Protein AF-A0A2K3L6A5-F1 (afdb_monomer)

Organism: Trifolium pratense (NCBI:txid57577)

Nearest PDB structures (foldseek):
  5gij-assembly1_B  TM=4.834E-01  e=2.320E-08  Arabidopsis thaliana
  5gr9-assembly1_B  TM=4.871E-01  e=7.053E-08  Arabidopsis thaliana
  5xjx-assembly1_A  TM=4.912E-01  e=4.779E-08  Arabidopsis thaliana
  6qwn-assembly4_D  TM=3.845E-01  e=2.741E-08  Arabidopsis thaliana
  8wed-assembly2_D  TM=3.837E-01  e=2.898E-08  Arabidopsis thaliana

Structure (mmCIF, N/CA/C/O backbone):
data_AF-A0A2K3L6A5-F1
#
_entry.id   AF-A0A2K3L6A5-F1
#
loop_
_atom_site.group_PDB
_atom_site.id
_atom_site.type_symbol
_atom_site.label_atom_id
_atom_site.label_alt_id
_atom_site.label_comp_id
_atom_site.label_asym_id
_atom_site.label_entity_id
_atom_site.label_seq_id
_atom_site.pdbx_PDB_ins_code
_atom_site.Cartn_x
_atom_site.Cartn_y
_atom_site.Cartn_z
_atom_site.occupancy
_atom_site.B_iso_or_equiv
_atom_site.auth_seq_id
_atom_site.auth_comp_id
_atom_site.auth_asym_id
_atom_site.auth_atom_id
_atom_site.pdbx_PDB_model_num
ATOM 1 N N . MET A 1 1 ? -25.875 6.138 -17.005 1.00 34.03 1 MET A N 1
ATOM 2 C CA . MET A 1 1 ? -24.756 6.421 -16.083 1.00 34.03 1 MET A CA 1
ATOM 3 C C . MET A 1 1 ? -23.627 5.481 -16.498 1.00 34.03 1 MET A C 1
ATOM 5 O O . MET A 1 1 ? -23.708 4.300 -16.202 1.00 34.03 1 MET A O 1
ATOM 9 N N . VAL A 1 2 ? -22.713 5.939 -17.359 1.00 30.45 2 VAL A N 1
ATOM 10 C CA . VAL A 1 2 ? -21.653 5.106 -17.966 1.00 30.45 2 VAL A CA 1
ATOM 11 C C . VAL A 1 2 ? -20.312 5.467 -17.327 1.00 30.45 2 VAL A C 1
ATOM 13 O O . VAL A 1 2 ? -20.079 6.622 -16.986 1.00 30.45 2 VAL A O 1
ATOM 16 N N . ALA A 1 3 ? -19.497 4.433 -17.126 1.00 36.69 3 ALA A N 1
ATOM 17 C CA . ALA A 1 3 ? -18.232 4.363 -16.410 1.00 36.69 3 ALA A CA 1
ATOM 18 C C . ALA A 1 3 ? -17.255 5.527 -16.655 1.00 36.69 3 ALA A C 1
ATOM 20 O O . ALA A 1 3 ? -16.676 5.650 -17.729 1.00 36.69 3 ALA A O 1
ATOM 21 N N . VAL A 1 4 ? -16.987 6.299 -15.600 1.00 40.47 4 VAL A N 1
ATOM 22 C CA . VAL A 1 4 ? -15.823 7.203 -15.522 1.00 40.47 4 VAL A CA 1
ATOM 23 C C . VAL A 1 4 ? -14.580 6.443 -15.016 1.00 40.47 4 VAL A C 1
ATOM 25 O O . VAL A 1 4 ? -13.463 6.723 -15.432 1.00 40.47 4 VAL A O 1
ATOM 28 N N . SER A 1 5 ? -14.773 5.384 -14.218 1.00 43.53 5 SER A N 1
ATOM 29 C CA . SER A 1 5 ? -13.697 4.585 -13.600 1.00 43.53 5 SER A CA 1
ATOM 30 C C . SER A 1 5 ? -12.826 3.795 -14.598 1.00 43.53 5 SER A C 1
ATOM 32 O O . SER A 1 5 ? -11.626 3.642 -14.377 1.00 43.53 5 SER A O 1
ATOM 34 N N . ALA A 1 6 ? -13.390 3.332 -15.721 1.00 46.41 6 ALA A N 1
ATOM 35 C CA . ALA A 1 6 ? -12.652 2.526 -16.702 1.00 46.41 6 ALA A CA 1
ATOM 36 C C . ALA A 1 6 ? -11.660 3.347 -17.550 1.00 46.41 6 ALA A C 1
ATOM 38 O O . ALA A 1 6 ? -10.694 2.792 -18.065 1.00 46.41 6 ALA A O 1
ATOM 39 N N . ILE A 1 7 ? -11.882 4.660 -17.689 1.00 48.78 7 ILE A N 1
ATOM 40 C CA . ILE A 1 7 ? -11.040 5.536 -18.517 1.00 48.78 7 ILE A CA 1
ATOM 41 C C . ILE A 1 7 ? -9.741 5.897 -17.781 1.00 48.78 7 ILE A C 1
ATOM 43 O O . ILE A 1 7 ? -8.682 5.887 -18.405 1.00 48.78 7 ILE A O 1
ATOM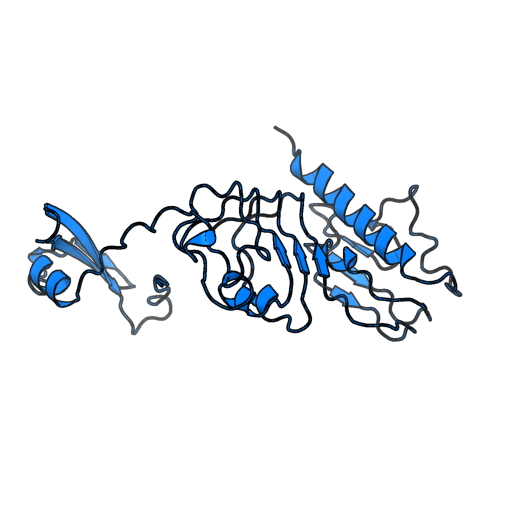 47 N N . LEU A 1 8 ? -9.798 6.147 -16.465 1.00 51.06 8 LEU A N 1
ATOM 48 C CA . LEU A 1 8 ? -8.613 6.516 -15.677 1.00 51.06 8 LEU A CA 1
ATOM 49 C C . LEU A 1 8 ? -7.644 5.345 -15.463 1.00 51.06 8 LEU A C 1
ATOM 51 O O . LEU A 1 8 ? -6.454 5.497 -15.716 1.00 51.06 8 LEU A O 1
ATOM 55 N N . GLY A 1 9 ? -8.132 4.151 -15.101 1.00 53.12 9 GLY A N 1
ATOM 56 C CA . GLY A 1 9 ? -7.248 2.992 -14.885 1.00 53.12 9 GLY A CA 1
ATOM 57 C C . GLY A 1 9 ? -6.476 2.554 -16.140 1.00 53.12 9 GLY A C 1
ATOM 58 O O . GLY A 1 9 ? -5.381 2.007 -16.036 1.00 53.12 9 GLY A O 1
ATOM 59 N N . ASN A 1 10 ? -7.025 2.831 -17.327 1.00 62.66 10 ASN A N 1
ATOM 60 C CA . ASN A 1 10 ? -6.376 2.585 -18.616 1.00 62.66 10 ASN A CA 1
ATOM 61 C C . ASN A 1 10 ? -5.163 3.516 -18.833 1.00 62.66 10 ASN A C 1
ATOM 63 O O . ASN A 1 10 ? -4.151 3.112 -19.400 1.00 62.66 10 ASN A O 1
ATOM 67 N N . GLN A 1 11 ? -5.247 4.767 -18.364 1.00 73.25 11 GLN A N 1
ATOM 68 C CA . GLN A 1 11 ? -4.152 5.736 -18.475 1.00 73.25 11 GLN A CA 1
ATOM 69 C C . GLN A 1 11 ? -3.003 5.408 -17.515 1.00 73.25 11 GLN A C 1
ATOM 71 O O . GLN A 1 11 ? -1.842 5.525 -17.913 1.00 73.25 11 GLN A O 1
ATOM 76 N N . THR A 1 12 ? -3.313 4.937 -16.302 1.00 82.44 12 THR A N 1
ATOM 77 C CA . THR A 1 12 ? -2.302 4.550 -15.306 1.00 82.44 12 THR A CA 1
ATOM 78 C C . THR A 1 12 ? -1.444 3.381 -15.792 1.00 82.44 12 THR A C 1
ATOM 80 O O . THR A 1 12 ? -0.218 3.476 -15.763 1.00 82.44 12 THR A O 1
ATOM 83 N N . ASP A 1 13 ? -2.060 2.306 -16.304 1.00 90.31 13 ASP A N 1
ATOM 84 C CA . ASP A 1 13 ? -1.320 1.130 -16.786 1.00 90.31 13 ASP A CA 1
ATOM 85 C C . ASP A 1 13 ? -0.406 1.484 -17.971 1.00 90.31 13 ASP A C 1
ATOM 87 O O . ASP A 1 13 ? 0.755 1.078 -18.021 1.00 90.31 13 ASP A O 1
ATOM 91 N N . HIS A 1 14 ? -0.911 2.285 -18.913 1.00 90.81 14 HIS A N 1
ATOM 92 C CA . HIS A 1 14 ? -0.128 2.773 -20.047 1.00 90.81 14 HIS A CA 1
ATOM 93 C C . HIS A 1 14 ? 1.101 3.572 -19.591 1.00 90.81 14 HIS A C 1
ATOM 95 O O . HIS A 1 14 ? 2.211 3.334 -20.070 1.00 90.81 14 HIS A O 1
ATOM 101 N N . PHE A 1 15 ? 0.913 4.511 -18.659 1.00 88.56 15 PHE A N 1
ATOM 102 C CA . PHE A 1 15 ? 1.996 5.337 -18.131 1.00 88.56 15 PHE A CA 1
ATOM 103 C C . PHE A 1 15 ? 3.046 4.498 -17.395 1.00 88.56 15 PHE A C 1
ATOM 105 O O . PHE A 1 15 ? 4.239 4.632 -17.668 1.00 88.56 15 PHE A O 1
ATOM 112 N N . ALA A 1 16 ? 2.603 3.581 -16.534 1.00 90.25 16 ALA A N 1
ATOM 113 C CA . ALA A 1 16 ? 3.461 2.661 -15.798 1.00 90.25 16 ALA A CA 1
ATOM 114 C C . ALA A 1 16 ? 4.351 1.822 -16.726 1.00 90.25 16 ALA A C 1
ATOM 116 O O . ALA A 1 16 ? 5.562 1.724 -16.522 1.00 90.25 16 ALA A O 1
ATOM 117 N N . LEU A 1 17 ? 3.769 1.270 -17.795 1.00 93.38 17 LEU A N 1
ATOM 118 C CA . LEU A 1 17 ? 4.511 0.495 -18.787 1.00 93.38 17 LEU A CA 1
ATOM 119 C C . LEU A 1 17 ? 5.509 1.354 -19.576 1.00 93.38 17 LEU A C 1
ATOM 121 O O . LEU A 1 17 ? 6.623 0.904 -19.831 1.00 93.38 17 LEU A O 1
ATOM 125 N N . LEU A 1 18 ? 5.172 2.597 -19.935 1.00 91.50 18 LEU A N 1
ATOM 126 C CA . LEU A 1 18 ? 6.135 3.496 -20.584 1.00 91.50 18 LEU A CA 1
ATOM 127 C C . LEU A 1 18 ? 7.302 3.852 -19.656 1.00 91.50 18 LEU A C 1
ATOM 129 O O . LEU A 1 18 ? 8.451 3.823 -20.091 1.00 91.50 18 LEU A O 1
ATOM 133 N N . LYS A 1 19 ? 7.031 4.100 -18.371 1.00 90.44 19 LYS A N 1
ATOM 134 C CA . LYS A 1 19 ? 8.073 4.327 -17.360 1.00 90.44 19 LYS A CA 1
ATOM 135 C C . LYS A 1 19 ? 8.938 3.103 -17.101 1.00 90.44 19 LYS A C 1
ATOM 137 O O . LYS A 1 19 ? 10.130 3.245 -16.841 1.00 90.44 19 LYS A O 1
ATOM 142 N N . PHE A 1 20 ? 8.375 1.906 -17.209 1.00 91.56 20 PHE A N 1
ATOM 143 C CA . PHE A 1 20 ? 9.160 0.678 -17.190 1.00 91.56 20 PHE A CA 1
ATOM 144 C C . PHE A 1 20 ? 10.010 0.515 -18.459 1.00 91.56 20 PHE A C 1
ATOM 146 O O . PHE A 1 20 ? 11.174 0.150 -18.374 1.00 91.56 20 PHE A O 1
ATOM 153 N N . LYS A 1 21 ? 9.486 0.865 -19.639 1.00 92.31 21 LYS A N 1
ATOM 154 C CA . LYS A 1 21 ? 10.278 0.885 -20.877 1.00 92.31 21 LYS A CA 1
ATOM 155 C C . LYS A 1 21 ? 11.451 1.869 -20.803 1.00 92.31 21 LYS A C 1
ATOM 157 O O . LYS A 1 21 ? 12.521 1.549 -21.303 1.00 92.31 21 LYS A O 1
ATOM 162 N N . GLU A 1 22 ? 11.276 3.032 -20.174 1.00 89.75 22 GLU A N 1
ATOM 163 C CA . GLU A 1 22 ? 12.355 4.009 -19.954 1.00 89.75 22 GLU A CA 1
ATOM 164 C C . GLU A 1 22 ? 13.486 3.472 -19.051 1.00 89.75 22 GLU A C 1
ATOM 166 O O . GLU A 1 22 ? 14.629 3.895 -19.214 1.00 89.75 22 GLU A O 1
ATOM 171 N N . SER A 1 23 ? 13.205 2.539 -18.125 1.00 88.12 23 SER A N 1
ATOM 172 C CA . SER A 1 23 ? 14.234 1.934 -17.256 1.00 88.12 23 SER A CA 1
ATOM 173 C C . SER A 1 23 ? 15.032 0.812 -17.929 1.00 88.12 23 SER A C 1
ATOM 175 O O . SER A 1 23 ? 16.003 0.313 -17.354 1.00 88.12 23 SER A O 1
ATOM 177 N N . ILE A 1 24 ? 14.644 0.423 -19.146 1.00 88.75 24 ILE A N 1
ATOM 178 C CA . ILE A 1 24 ? 15.364 -0.524 -19.993 1.00 88.75 24 ILE A CA 1
ATOM 179 C C . ILE A 1 24 ? 16.313 0.292 -20.878 1.00 88.75 24 ILE A C 1
ATOM 181 O O . ILE A 1 24 ? 15.889 1.064 -21.738 1.00 88.75 24 ILE A O 1
ATOM 185 N N . ILE A 1 25 ? 17.619 0.162 -20.638 1.00 71.50 25 ILE A N 1
ATOM 186 C CA . ILE A 1 25 ? 18.659 0.845 -21.415 1.00 71.50 25 ILE A CA 1
ATOM 187 C C . ILE A 1 25 ? 18.611 0.324 -22.853 1.00 71.50 25 ILE A C 1
ATOM 189 O O . ILE A 1 25 ? 18.377 -0.860 -23.062 1.00 71.50 25 ILE A O 1
ATOM 193 N N . SER A 1 26 ? 18.851 1.215 -23.823 1.00 63.44 26 SER A N 1
ATOM 194 C CA . SER A 1 26 ? 18.608 1.128 -25.279 1.00 63.44 26 SER A CA 1
ATOM 195 C C . SER A 1 26 ? 19.098 -0.110 -26.056 1.00 63.44 26 SER A C 1
ATOM 197 O O . SER A 1 26 ? 19.056 -0.099 -27.284 1.00 63.44 26 SER A O 1
ATOM 199 N N . ASN A 1 27 ? 19.592 -1.154 -25.395 1.00 69.44 27 ASN A N 1
ATOM 200 C CA . ASN A 1 27 ? 19.876 -2.446 -25.992 1.00 69.44 27 ASN A CA 1
ATOM 201 C C . ASN A 1 27 ? 18.628 -3.348 -25.913 1.00 69.44 27 ASN A C 1
ATOM 203 O O . ASN A 1 27 ? 18.458 -4.115 -24.969 1.00 69.44 27 ASN A O 1
ATOM 207 N N . ASP A 1 28 ? 17.753 -3.226 -26.913 1.00 82.94 28 ASP A N 1
ATOM 208 C CA . ASP A 1 28 ? 16.668 -4.175 -27.208 1.00 82.94 28 ASP A CA 1
ATOM 209 C C . ASP A 1 28 ? 17.008 -4.901 -28.523 1.00 82.94 28 ASP A C 1
ATOM 211 O O . ASP A 1 28 ? 16.494 -4.534 -29.584 1.00 82.94 28 ASP A O 1
ATOM 215 N N . PRO A 1 29 ? 17.932 -5.882 -28.497 1.00 84.50 29 PRO A N 1
ATOM 216 C CA . PRO A 1 29 ? 18.486 -6.486 -29.713 1.00 84.50 29 PRO A CA 1
ATOM 217 C C . PRO A 1 29 ? 17.434 -7.213 -30.560 1.00 84.50 29 PRO A C 1
ATOM 219 O O . PRO A 1 29 ? 17.615 -7.377 -31.766 1.00 84.50 29 PRO A O 1
ATOM 222 N N . TYR A 1 30 ? 16.324 -7.621 -29.943 1.00 85.81 30 TYR A N 1
ATOM 223 C CA . TYR A 1 30 ? 15.243 -8.357 -30.595 1.00 85.81 30 TYR A CA 1
ATOM 224 C C . TYR A 1 30 ? 14.039 -7.479 -30.976 1.00 85.81 30 TYR A C 1
ATOM 226 O O . TYR A 1 30 ? 13.038 -8.007 -31.466 1.00 85.81 30 TYR A O 1
ATOM 234 N N . GLY A 1 31 ? 14.093 -6.158 -30.752 1.00 87.50 31 GLY A N 1
ATOM 235 C CA . GLY A 1 31 ? 12.963 -5.258 -31.024 1.00 87.50 31 GLY A CA 1
ATOM 236 C C . GLY A 1 31 ? 11.703 -5.636 -30.230 1.00 87.50 31 GLY A C 1
ATOM 237 O O . GLY A 1 31 ? 10.562 -5.487 -30.687 1.00 87.50 31 GLY A O 1
ATOM 238 N N . THR A 1 32 ? 11.890 -6.190 -29.035 1.00 86.00 32 THR A N 1
ATOM 239 C CA . THR A 1 32 ? 10.836 -6.689 -28.151 1.00 86.00 32 THR A CA 1
ATOM 240 C C . THR A 1 32 ? 9.841 -5.581 -27.816 1.00 86.00 32 THR A C 1
ATOM 242 O O . THR A 1 32 ? 8.624 -5.791 -27.900 1.00 86.00 32 THR A O 1
ATOM 245 N N . LEU A 1 33 ? 10.357 -4.384 -27.529 1.00 90.50 33 LEU A N 1
ATOM 246 C CA . LEU A 1 33 ? 9.631 -3.200 -27.075 1.00 90.50 33 LEU A CA 1
ATOM 247 C C . LEU A 1 33 ? 9.226 -2.257 -28.220 1.00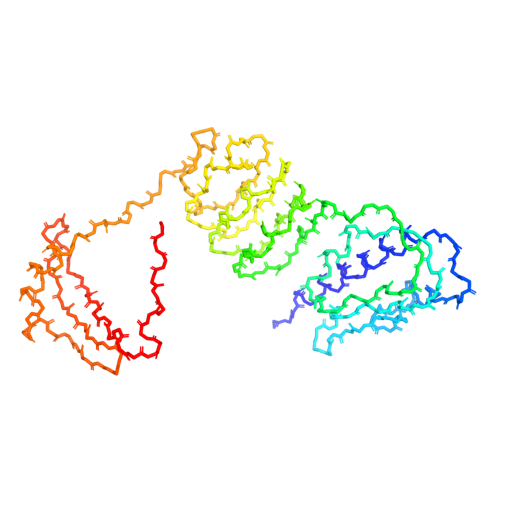 90.50 33 LEU A C 1
ATOM 249 O O . LEU A 1 33 ? 8.678 -1.183 -27.958 1.00 90.50 33 LEU A O 1
ATOM 253 N N . GLU A 1 34 ? 9.431 -2.625 -29.489 1.00 89.25 34 GLU A N 1
ATOM 254 C CA . GLU A 1 34 ? 8.988 -1.827 -30.652 1.00 89.25 34 GLU A CA 1
ATOM 255 C C . GLU A 1 34 ? 7.471 -1.608 -30.662 1.00 89.25 34 GLU A C 1
ATOM 257 O O . GLU A 1 34 ? 6.967 -0.526 -30.980 1.00 89.25 34 GLU A O 1
ATOM 262 N N . SER A 1 35 ? 6.729 -2.643 -30.256 1.00 91.50 35 SER A N 1
ATOM 263 C CA . SER A 1 35 ? 5.270 -2.579 -30.157 1.00 91.50 35 SER A CA 1
ATOM 264 C C . SER A 1 35 ? 4.785 -1.610 -29.076 1.00 91.50 35 SER A C 1
ATOM 266 O O . SER A 1 35 ? 3.646 -1.160 -29.158 1.00 91.50 35 SER A O 1
ATOM 268 N N . TRP A 1 36 ? 5.639 -1.252 -28.107 1.00 92.50 36 TRP A N 1
ATOM 269 C CA . TRP A 1 36 ? 5.311 -0.365 -26.993 1.00 92.50 36 TRP A CA 1
ATOM 270 C C . TRP A 1 36 ? 5.386 1.097 -27.435 1.00 92.50 36 TRP A C 1
ATOM 272 O O . TRP A 1 36 ? 6.378 1.793 -27.195 1.00 92.50 36 TRP A O 1
ATOM 282 N N . ASN A 1 37 ? 4.361 1.548 -28.151 1.00 86.00 37 ASN A N 1
ATOM 283 C CA . ASN A 1 37 ? 4.274 2.897 -28.702 1.00 86.00 37 ASN A CA 1
ATOM 284 C C . ASN A 1 37 ? 2.858 3.477 -28.570 1.00 86.00 37 ASN A C 1
ATOM 286 O O . ASN A 1 37 ? 1.886 2.748 -28.390 1.00 86.00 37 ASN A O 1
ATOM 290 N N . SER A 1 38 ? 2.742 4.800 -28.713 1.00 85.06 38 SER A N 1
ATOM 291 C CA . SER A 1 38 ? 1.484 5.547 -28.545 1.00 85.06 38 SER A CA 1
ATOM 292 C C . SER A 1 38 ? 0.421 5.260 -29.609 1.00 85.06 38 SER A C 1
ATOM 294 O O . SER A 1 38 ? -0.742 5.608 -29.421 1.00 85.06 38 SER A O 1
ATOM 296 N N . SER A 1 39 ? 0.796 4.639 -30.731 1.00 87.50 39 SER A N 1
ATOM 297 C CA . SER A 1 39 ? -0.132 4.317 -31.823 1.00 87.50 39 SER A CA 1
ATOM 298 C C . SER A 1 39 ? -0.873 2.997 -31.595 1.00 87.50 39 SER A C 1
ATOM 300 O O . SER A 1 39 ? -1.856 2.711 -32.279 1.00 87.50 39 SER A O 1
ATOM 302 N N . ILE A 1 40 ? -0.419 2.180 -30.641 1.00 86.62 40 ILE A N 1
ATOM 303 C CA . ILE A 1 40 ? -0.968 0.857 -30.348 1.00 86.62 40 ILE A CA 1
ATOM 304 C C . ILE A 1 40 ? -1.447 0.841 -28.898 1.00 86.62 40 ILE A C 1
ATOM 306 O O . ILE A 1 40 ? -0.698 1.169 -27.987 1.00 86.62 40 ILE A O 1
ATOM 310 N N . HIS A 1 41 ? -2.689 0.411 -28.665 1.00 90.19 41 HIS A N 1
ATOM 311 C CA . HIS A 1 41 ? -3.195 0.220 -27.303 1.00 90.19 41 HIS A CA 1
ATOM 312 C C . HIS A 1 41 ? -2.332 -0.799 -26.544 1.00 90.19 41 HIS A C 1
ATOM 314 O O . HIS A 1 41 ? -2.072 -1.879 -27.077 1.00 90.19 41 HIS A O 1
ATOM 320 N N . PHE A 1 42 ? -1.950 -0.509 -25.297 1.00 92.44 42 PHE A N 1
ATOM 321 C CA . PHE A 1 42 ? -0.952 -1.304 -24.568 1.00 92.44 42 PHE A CA 1
ATOM 322 C C . PHE A 1 42 ? -1.315 -2.779 -24.371 1.00 92.44 42 PHE A C 1
ATOM 324 O O . PHE A 1 42 ? -0.442 -3.634 -24.367 1.00 92.44 42 PHE A O 1
ATOM 331 N N . CYS A 1 43 ? -2.603 -3.124 -24.321 1.00 93.31 43 CYS A N 1
ATOM 332 C CA . CYS A 1 43 ? -3.046 -4.525 -24.307 1.00 93.31 43 CYS A CA 1
ATOM 333 C C . CYS A 1 43 ? -2.685 -5.337 -25.563 1.00 93.31 43 CYS A C 1
ATOM 335 O O . CYS A 1 43 ? -2.867 -6.550 -25.572 1.00 93.31 43 CYS A O 1
ATOM 337 N N . LYS A 1 44 ? -2.236 -4.680 -26.637 1.00 93.00 44 LYS A N 1
ATOM 338 C CA . LYS A 1 44 ? -1.721 -5.319 -27.856 1.00 93.00 44 LYS A CA 1
ATOM 339 C C . LYS A 1 44 ? -0.192 -5.307 -27.923 1.00 93.00 44 LYS A C 1
ATOM 341 O O . LYS A 1 44 ? 0.369 -5.785 -28.906 1.00 93.00 44 LYS A O 1
ATOM 346 N N . TRP A 1 45 ? 0.480 -4.728 -26.932 1.00 94.94 45 TRP A N 1
ATOM 347 C CA . TRP A 1 45 ? 1.933 -4.726 -26.871 1.00 94.94 45 TRP A CA 1
ATOM 348 C C . TRP A 1 45 ? 2.455 -6.133 -26.586 1.00 94.94 45 TRP A C 1
ATOM 350 O O . TRP A 1 45 ? 1.849 -6.912 -25.846 1.00 94.94 45 TRP A O 1
ATOM 360 N N . ARG A 1 46 ? 3.603 -6.467 -27.178 1.00 93.69 46 ARG A N 1
ATOM 361 C CA . ARG A 1 46 ? 4.278 -7.745 -26.948 1.00 93.69 46 ARG A CA 1
ATOM 362 C C . ARG A 1 46 ? 4.595 -7.888 -25.459 1.00 93.69 46 ARG A C 1
ATOM 364 O O . ARG A 1 46 ? 5.105 -6.955 -24.845 1.00 93.69 46 ARG A O 1
ATOM 371 N N . GLY A 1 47 ? 4.279 -9.054 -24.903 1.00 94.38 47 GLY A N 1
ATOM 372 C CA . GLY A 1 47 ? 4.513 -9.363 -23.493 1.00 94.38 47 GLY A CA 1
ATOM 373 C C . GLY A 1 47 ? 3.439 -8.850 -22.531 1.00 94.38 47 GLY A C 1
ATOM 374 O O . GLY A 1 47 ? 3.492 -9.196 -21.355 1.00 94.38 47 GLY A O 1
ATOM 375 N N . ILE A 1 48 ? 2.441 -8.088 -22.995 1.00 96.31 48 ILE A N 1
ATOM 376 C CA . ILE A 1 48 ? 1.346 -7.594 -22.150 1.00 96.31 48 ILE A CA 1
ATOM 377 C C . ILE A 1 48 ? 0.119 -8.489 -22.280 1.00 96.31 48 ILE A C 1
ATOM 379 O O . ILE A 1 48 ? -0.372 -8.762 -23.372 1.00 96.31 48 ILE A O 1
ATOM 383 N N . THR A 1 49 ? -0.415 -8.916 -21.138 1.00 96.50 49 THR A N 1
ATOM 384 C CA . THR A 1 49 ? -1.719 -9.575 -21.040 1.00 96.50 49 THR A CA 1
ATOM 385 C C . THR A 1 49 ? -2.668 -8.676 -20.262 1.00 96.50 49 THR A C 1
ATOM 387 O O . THR A 1 49 ? -2.381 -8.317 -19.121 1.00 96.50 49 THR A O 1
ATOM 390 N N . CYS A 1 50 ? -3.817 -8.344 -20.849 1.00 95.00 50 CYS A N 1
ATOM 391 C CA . CYS A 1 50 ? -4.876 -7.591 -20.179 1.00 95.00 50 CYS A CA 1
ATOM 392 C C . CYS A 1 50 ? -6.080 -8.469 -19.839 1.00 95.00 50 CYS A C 1
ATOM 394 O O . CYS A 1 50 ? -6.354 -9.462 -20.516 1.00 95.00 50 CYS A O 1
ATOM 396 N N . ASN A 1 51 ? -6.857 -8.073 -18.829 1.00 89.31 51 ASN A N 1
ATOM 397 C CA . ASN A 1 51 ? -8.190 -8.637 -18.653 1.00 89.31 51 ASN A CA 1
ATOM 398 C C . ASN A 1 51 ? -9.124 -8.172 -19.790 1.00 89.31 51 ASN A C 1
ATOM 400 O O . ASN A 1 51 ? -9.015 -7.056 -20.299 1.00 89.31 51 ASN A O 1
ATOM 404 N N . LEU A 1 52 ? -10.068 -9.031 -20.183 1.00 82.06 52 LEU A N 1
ATOM 405 C CA . LEU A 1 52 ? -10.985 -8.741 -21.294 1.00 82.06 52 LEU A CA 1
ATOM 406 C C . LEU A 1 52 ? -12.105 -7.759 -20.917 1.00 82.06 52 LEU A C 1
ATOM 408 O O . LEU A 1 52 ? -12.667 -7.109 -21.790 1.00 82.06 52 LEU A O 1
ATOM 412 N N . MET A 1 53 ? -12.439 -7.662 -19.628 1.00 80.00 53 MET A N 1
ATOM 413 C CA . MET A 1 53 ? -13.591 -6.883 -19.155 1.00 80.00 53 MET A CA 1
ATOM 414 C C . MET A 1 53 ? -13.283 -5.394 -18.966 1.00 80.00 53 MET A C 1
ATOM 416 O O . MET A 1 53 ? -14.127 -4.553 -19.248 1.00 80.00 53 MET A O 1
ATOM 420 N N . HIS A 1 54 ? -12.085 -5.070 -18.482 1.00 81.06 54 HIS A N 1
ATOM 421 C CA . HIS A 1 54 ? -11.696 -3.723 -18.056 1.00 81.06 54 HIS A CA 1
ATOM 422 C C . HIS A 1 54 ? -10.459 -3.196 -18.799 1.00 81.06 54 HIS A C 1
ATOM 424 O O . HIS A 1 54 ? -10.049 -2.074 -18.535 1.00 81.06 54 HIS A O 1
ATOM 430 N N . GLN A 1 55 ? -9.858 -3.994 -19.694 1.00 88.00 55 GLN A N 1
ATOM 431 C CA . GLN A 1 55 ? -8.632 -3.658 -20.437 1.00 88.00 55 GLN A CA 1
ATOM 432 C C . GLN A 1 55 ? -7.460 -3.237 -19.536 1.00 88.00 55 GLN A C 1
ATOM 434 O O . GLN A 1 55 ? -6.635 -2.412 -19.904 1.00 88.00 55 GLN A O 1
ATOM 439 N N . ARG A 1 56 ? -7.383 -3.835 -18.345 1.00 90.75 56 ARG A N 1
ATOM 440 C CA . ARG A 1 56 ? -6.320 -3.593 -17.364 1.00 90.75 56 ARG A CA 1
ATOM 441 C C . ARG A 1 56 ? -5.246 -4.667 -17.448 1.00 90.75 56 ARG A C 1
ATOM 443 O O . ARG A 1 56 ? -5.587 -5.834 -17.659 1.00 90.75 56 ARG A O 1
ATOM 450 N N . VAL A 1 57 ? -3.987 -4.301 -17.241 1.00 93.31 57 VAL A N 1
ATOM 451 C CA . VAL A 1 57 ? -2.841 -5.218 -17.277 1.00 93.31 57 VAL A CA 1
ATOM 452 C C . VAL A 1 57 ? -2.937 -6.218 -16.129 1.00 93.31 57 VAL A C 1
ATOM 454 O O . VAL A 1 57 ? -3.085 -5.852 -14.968 1.00 93.31 57 VAL A O 1
ATOM 457 N N . ILE A 1 58 ? -2.853 -7.502 -16.470 1.00 92.88 58 ILE A N 1
ATOM 458 C CA . ILE A 1 58 ? -2.822 -8.617 -15.516 1.00 92.88 58 ILE A CA 1
ATOM 459 C C . ILE A 1 58 ? -1.556 -9.466 -15.640 1.00 92.88 58 ILE A C 1
ATOM 461 O O . ILE A 1 58 ? -1.273 -10.264 -14.748 1.00 92.88 58 ILE A O 1
ATOM 465 N N . GLY A 1 59 ? -0.792 -9.305 -16.721 1.00 95.25 59 GLY A N 1
ATOM 466 C CA . GLY A 1 59 ? 0.470 -10.006 -16.925 1.00 95.25 59 GLY A CA 1
ATOM 467 C C . GLY A 1 59 ? 1.466 -9.188 -17.741 1.00 95.25 59 GLY A C 1
ATOM 468 O O . GLY A 1 59 ? 1.078 -8.562 -18.728 1.00 95.25 59 GLY A O 1
ATOM 469 N N . LEU A 1 60 ? 2.733 -9.239 -17.336 1.00 95.75 60 LEU A N 1
ATOM 470 C CA . LEU A 1 60 ? 3.895 -8.693 -18.032 1.00 95.75 60 LEU A CA 1
ATOM 471 C C . LEU A 1 60 ? 4.942 -9.807 -18.150 1.00 95.75 60 LEU A C 1
ATOM 473 O O . LEU A 1 60 ? 5.505 -10.231 -17.144 1.00 95.75 60 LEU A O 1
ATOM 477 N N . ASN A 1 61 ? 5.182 -10.287 -19.368 1.00 95.06 61 ASN A N 1
ATOM 478 C CA . ASN A 1 61 ? 6.159 -11.330 -19.668 1.00 95.06 61 ASN A CA 1
ATOM 479 C C . ASN A 1 61 ? 7.139 -10.860 -20.750 1.00 95.06 61 ASN A C 1
ATOM 481 O O . ASN A 1 61 ? 6.756 -10.703 -21.908 1.00 95.06 61 ASN A O 1
ATOM 485 N N . LEU A 1 62 ? 8.398 -10.669 -20.362 1.00 92.69 62 LEU A N 1
ATOM 486 C CA . LEU A 1 62 ? 9.514 -10.305 -21.238 1.00 92.69 62 LEU A CA 1
ATOM 487 C C . LEU A 1 62 ? 10.673 -11.303 -21.118 1.00 92.69 62 LEU A C 1
ATOM 489 O O . LEU A 1 62 ? 11.826 -10.950 -21.350 1.00 92.69 62 LEU A O 1
ATOM 493 N N . GLU A 1 63 ? 10.394 -12.544 -20.727 1.00 93.62 63 GLU A N 1
ATOM 494 C CA . GLU A 1 63 ? 11.413 -13.572 -20.517 1.00 93.62 63 GLU A CA 1
ATOM 495 C C . GLU A 1 63 ? 12.309 -13.784 -21.748 1.00 93.62 63 GLU A C 1
ATOM 497 O O . GLU A 1 63 ? 11.798 -13.920 -22.856 1.00 93.62 63 GLU A O 1
ATOM 502 N N . GLY A 1 64 ? 13.631 -13.859 -21.558 1.00 89.81 64 GLY A N 1
ATOM 503 C CA . GLY A 1 64 ? 14.546 -14.359 -22.592 1.00 89.81 64 GLY A CA 1
ATOM 504 C C . GLY A 1 64 ? 14.860 -13.400 -23.740 1.00 89.81 64 GLY A C 1
ATOM 505 O O . GLY A 1 64 ? 15.152 -13.871 -24.835 1.00 89.81 64 GLY A O 1
ATOM 506 N N . HIS A 1 65 ? 14.794 -12.084 -23.520 1.00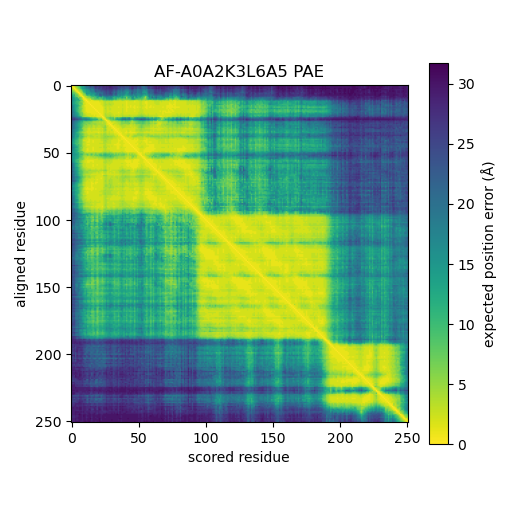 89.31 65 HIS A N 1
ATOM 507 C CA . HIS A 1 65 ? 14.990 -11.076 -24.572 1.00 89.31 65 HIS A CA 1
ATOM 508 C C . HIS A 1 65 ? 16.293 -10.276 -24.426 1.00 89.31 65 HIS A C 1
ATOM 510 O O . HIS A 1 65 ? 16.440 -9.238 -25.067 1.00 89.31 65 HIS A O 1
ATOM 516 N N . GLU A 1 66 ? 17.232 -10.737 -23.588 1.00 88.06 66 GLU A N 1
ATOM 517 C CA . GLU A 1 66 ? 18.511 -10.053 -23.332 1.00 88.06 66 GLU A CA 1
ATOM 518 C C . GLU A 1 66 ? 18.321 -8.560 -23.015 1.00 88.06 66 GLU A C 1
ATOM 520 O O . GLU A 1 66 ? 19.100 -7.713 -23.445 1.00 88.06 66 GLU A O 1
ATOM 525 N N . LEU A 1 67 ? 17.254 -8.211 -22.289 1.00 89.75 67 LEU A N 1
ATOM 526 C CA . LEU A 1 67 ? 16.968 -6.821 -21.942 1.00 89.75 67 LEU A CA 1
ATOM 527 C C . LEU A 1 67 ? 17.901 -6.360 -20.823 1.00 89.75 67 LEU A C 1
ATOM 529 O O . LEU A 1 67 ? 18.082 -7.061 -19.825 1.00 89.75 67 LEU A O 1
ATOM 533 N N . HIS A 1 68 ? 18.489 -5.176 -20.989 1.00 90.25 68 HIS A N 1
ATOM 534 C CA . HIS A 1 68 ? 19.385 -4.550 -20.014 1.00 90.25 68 HIS A CA 1
ATOM 535 C C . HIS A 1 68 ? 18.679 -3.364 -19.356 1.00 90.25 68 HIS A C 1
ATOM 537 O O . HIS A 1 68 ? 18.095 -2.535 -20.044 1.00 90.25 68 HIS A O 1
ATOM 543 N N . GLY A 1 69 ? 18.762 -3.230 -18.035 1.00 88.25 69 GLY A N 1
ATOM 544 C CA . GLY A 1 69 ? 18.140 -2.111 -17.320 1.00 88.25 69 GLY A CA 1
ATOM 545 C C . GLY A 1 69 ? 17.863 -2.431 -15.862 1.00 88.25 69 GLY A C 1
ATOM 546 O O . GLY A 1 69 ? 18.417 -3.384 -15.328 1.00 88.25 69 GLY A O 1
ATOM 547 N N . SER A 1 70 ? 16.976 -1.672 -15.227 1.00 88.62 70 SER A N 1
ATOM 548 C CA . SER A 1 70 ? 16.522 -1.925 -13.854 1.00 88.62 70 SER A CA 1
ATOM 549 C C . SER A 1 70 ? 15.006 -2.107 -13.777 1.00 88.62 70 SER A C 1
ATOM 551 O O . SER A 1 70 ? 14.266 -1.750 -14.701 1.00 88.62 70 SER A O 1
ATOM 553 N N . LEU A 1 71 ? 14.527 -2.686 -12.671 1.00 88.31 71 LEU A N 1
ATOM 554 C CA . LEU A 1 71 ? 13.096 -2.798 -12.403 1.00 88.31 71 LEU A CA 1
ATOM 555 C C . LEU A 1 71 ? 12.551 -1.434 -11.950 1.00 88.31 71 LEU A C 1
ATOM 557 O O . LEU A 1 71 ? 12.848 -0.980 -10.850 1.00 88.31 71 LEU A O 1
ATOM 561 N N . SER A 1 72 ? 11.761 -0.777 -12.803 1.00 88.38 72 SER A N 1
ATOM 562 C CA . SER A 1 72 ? 11.137 0.513 -12.470 1.00 88.38 72 SER A CA 1
ATOM 563 C C . SER A 1 72 ? 10.142 0.369 -11.307 1.00 88.38 72 SER A C 1
ATOM 565 O O . SER A 1 72 ? 9.302 -0.534 -11.365 1.00 88.38 72 SER A O 1
ATOM 567 N N . PRO A 1 73 ? 10.144 1.275 -10.306 1.00 83.19 73 PRO A N 1
ATOM 568 C CA . PRO A 1 73 ? 9.131 1.287 -9.240 1.00 83.19 73 PRO A CA 1
ATOM 569 C C . PRO A 1 73 ? 7.706 1.429 -9.791 1.00 83.19 73 PRO A C 1
ATOM 571 O O . PRO A 1 73 ? 6.761 0.879 -9.232 1.00 83.19 73 PRO A O 1
ATOM 574 N N . HIS A 1 74 ? 7.559 2.054 -10.966 1.00 86.56 74 HIS A N 1
ATOM 575 C CA . HIS A 1 74 ? 6.279 2.242 -11.649 1.00 86.56 74 HIS A CA 1
ATOM 576 C C . HIS A 1 74 ? 5.587 0.925 -12.036 1.00 86.56 74 HIS A C 1
ATOM 578 O O . HIS A 1 74 ? 4.393 0.924 -12.325 1.00 86.56 74 HIS A O 1
ATOM 584 N N . VAL A 1 75 ? 6.297 -0.212 -12.033 1.00 86.56 75 VAL A N 1
ATOM 585 C CA . VAL A 1 75 ? 5.667 -1.537 -12.186 1.00 86.56 75 VAL A CA 1
ATOM 586 C C . VAL A 1 75 ? 4.648 -1.795 -11.067 1.00 86.56 75 VAL A C 1
ATOM 588 O O . VAL A 1 75 ? 3.650 -2.475 -11.304 1.00 86.56 75 VAL A O 1
ATOM 591 N N . GLY A 1 76 ? 4.837 -1.197 -9.887 1.00 76.88 76 GLY A N 1
ATOM 592 C CA . GLY A 1 76 ? 3.890 -1.236 -8.774 1.00 76.88 76 GLY A CA 1
ATOM 593 C C . GLY A 1 76 ? 2.516 -0.623 -9.080 1.00 76.88 76 GLY A C 1
ATOM 594 O O . GLY A 1 76 ? 1.510 -1.055 -8.520 1.00 76.88 76 GLY A O 1
ATOM 595 N N . ASN A 1 77 ? 2.438 0.307 -10.035 1.00 83.88 77 ASN A N 1
ATOM 596 C CA . ASN A 1 77 ? 1.197 0.976 -10.444 1.00 83.88 77 ASN A CA 1
ATOM 597 C C . ASN A 1 77 ? 0.271 0.056 -11.252 1.00 83.88 77 ASN A C 1
ATOM 599 O O . ASN A 1 77 ? -0.915 0.357 -11.417 1.00 83.88 77 ASN A O 1
ATOM 603 N N . LEU A 1 78 ? 0.778 -1.084 -11.738 1.00 86.31 78 LEU A N 1
ATOM 604 C CA . LEU A 1 78 ? -0.006 -2.111 -12.424 1.00 86.31 78 LEU A CA 1
ATOM 605 C C . LEU A 1 78 ? -0.843 -2.899 -11.403 1.00 86.31 78 LEU A C 1
ATOM 607 O O . LEU A 1 78 ? -0.605 -4.073 -11.136 1.00 86.31 78 LEU A O 1
ATOM 611 N N . SER A 1 79 ? -1.856 -2.252 -10.828 1.00 79.88 79 SER A N 1
ATOM 612 C CA . SER A 1 79 ? -2.589 -2.733 -9.645 1.00 79.88 79 SER A CA 1
ATOM 613 C C . SER A 1 79 ? -3.350 -4.055 -9.808 1.00 79.88 79 SER A C 1
ATOM 615 O O . SER A 1 79 ? -3.770 -4.645 -8.815 1.00 79.88 79 SER A O 1
ATOM 617 N N . LEU A 1 80 ? -3.540 -4.543 -11.039 1.00 86.31 80 LEU A N 1
ATOM 618 C CA . LEU A 1 80 ? -4.140 -5.854 -11.316 1.00 86.31 80 LEU A CA 1
ATOM 619 C C . LEU A 1 80 ? -3.128 -6.890 -11.830 1.00 86.31 80 LEU A C 1
ATOM 621 O O . LEU A 1 80 ? -3.545 -7.985 -12.221 1.00 86.31 80 LEU A O 1
ATOM 625 N N . LEU A 1 81 ? -1.827 -6.573 -11.826 1.00 87.31 81 LEU A N 1
ATOM 626 C CA . LEU A 1 81 ? -0.759 -7.465 -12.261 1.00 87.31 81 LEU A CA 1
ATOM 627 C C . LEU A 1 81 ? -0.708 -8.703 -11.362 1.00 87.31 81 LEU A C 1
ATOM 629 O O . LEU A 1 81 ? -0.532 -8.622 -10.151 1.00 87.31 81 LEU A O 1
ATOM 633 N N . LYS A 1 82 ? -0.867 -9.872 -11.977 1.00 85.88 82 LYS A N 1
ATOM 634 C CA . LYS A 1 82 ? -0.807 -11.180 -11.309 1.00 85.88 82 LYS A CA 1
ATOM 635 C C . LYS A 1 82 ? 0.434 -11.967 -11.692 1.00 85.88 82 LYS A C 1
ATOM 637 O O . LYS A 1 82 ? 0.796 -12.914 -11.004 1.00 85.88 82 LYS A O 1
ATOM 642 N N . ASN A 1 83 ? 1.035 -11.623 -12.825 1.00 87.31 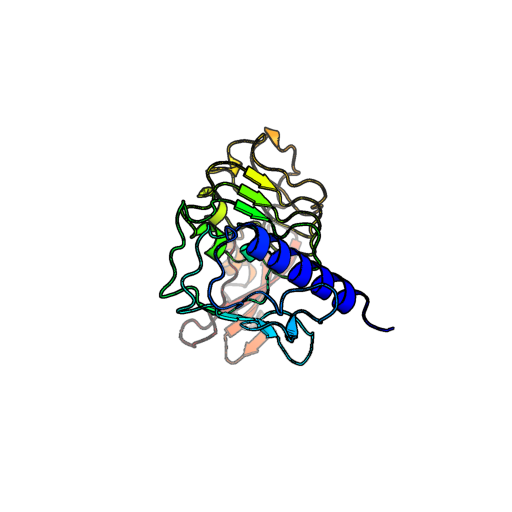83 ASN A N 1
ATOM 643 C CA . ASN A 1 83 ? 2.183 -12.317 -13.374 1.00 87.31 83 ASN A CA 1
ATOM 644 C C . ASN A 1 83 ? 3.209 -11.291 -13.859 1.00 87.31 83 ASN A C 1
ATOM 646 O O . ASN A 1 83 ? 2.921 -10.519 -14.771 1.00 87.31 83 ASN A O 1
ATOM 650 N N . LEU A 1 84 ? 4.387 -11.297 -13.240 1.00 91.00 84 LEU A N 1
ATOM 651 C CA . LEU A 1 84 ? 5.561 -10.569 -13.702 1.00 91.00 84 LEU A CA 1
ATOM 652 C C . LEU A 1 84 ? 6.654 -11.592 -14.003 1.00 91.00 84 LEU A C 1
ATOM 654 O O . LEU A 1 84 ? 7.196 -12.202 -13.083 1.00 91.00 84 LEU A O 1
ATOM 658 N N . ASN A 1 85 ? 6.962 -11.785 -15.282 1.00 90.88 85 ASN A N 1
ATOM 659 C CA . ASN A 1 85 ? 8.030 -12.665 -15.729 1.00 90.88 85 ASN A CA 1
ATOM 660 C C . ASN A 1 85 ? 9.090 -11.865 -16.493 1.00 90.88 85 ASN A C 1
ATOM 662 O O . ASN A 1 85 ? 8.874 -11.435 -17.625 1.00 90.88 85 ASN A O 1
ATOM 666 N N . LEU A 1 86 ? 10.240 -11.674 -15.851 1.00 91.12 86 LEU A N 1
ATOM 667 C CA . LEU A 1 86 ? 11.416 -11.001 -16.410 1.00 91.12 86 LEU A CA 1
ATOM 668 C C . LEU A 1 86 ? 12.636 -11.935 -16.459 1.00 91.12 86 LEU A C 1
ATOM 670 O O . LEU A 1 86 ? 13.768 -11.465 -16.560 1.00 91.12 86 LEU A O 1
ATOM 674 N N . GLN A 1 87 ? 12.416 -13.250 -16.357 1.00 88.06 87 GLN A N 1
ATOM 675 C CA . GLN A 1 87 ? 13.481 -14.252 -16.295 1.00 88.06 87 GLN A CA 1
ATOM 676 C C . GLN A 1 87 ? 14.378 -14.209 -17.542 1.00 88.06 87 GLN A C 1
ATOM 678 O O . GLN A 1 87 ? 13.963 -13.768 -18.610 1.00 88.06 87 GLN A O 1
ATOM 683 N N . ASN A 1 88 ? 15.620 -14.680 -17.415 1.00 91.00 88 ASN A N 1
ATOM 684 C CA . ASN A 1 88 ? 16.558 -14.775 -18.537 1.00 91.00 88 ASN A CA 1
ATOM 685 C C . ASN A 1 88 ? 16.777 -13.432 -19.282 1.00 91.00 88 ASN A C 1
ATOM 687 O O . ASN A 1 88 ? 16.733 -13.357 -20.507 1.00 91.00 88 ASN A O 1
ATOM 691 N N . ASN A 1 89 ? 16.978 -12.356 -18.520 1.00 89.44 89 ASN A N 1
ATOM 692 C CA . ASN A 1 89 ? 17.381 -11.028 -18.995 1.00 89.44 89 ASN A CA 1
ATOM 693 C C . ASN A 1 89 ? 18.580 -10.528 -18.167 1.00 89.44 89 ASN A C 1
ATOM 695 O O . ASN A 1 89 ? 18.993 -11.182 -17.209 1.00 89.44 89 ASN A O 1
ATOM 699 N N . SER A 1 90 ? 19.097 -9.345 -18.494 1.00 88.94 90 SER A N 1
ATOM 700 C CA . SER A 1 90 ? 20.234 -8.695 -17.827 1.00 88.94 90 SER A CA 1
ATOM 701 C C . SER A 1 90 ? 19.790 -7.510 -16.955 1.00 88.94 90 SER A C 1
ATOM 703 O O . SER A 1 90 ? 20.433 -6.456 -16.956 1.00 88.94 90 SER A O 1
ATOM 705 N N . PHE A 1 91 ? 18.671 -7.641 -16.233 1.00 88.50 91 PHE A N 1
ATOM 706 C CA . PHE A 1 91 ? 18.245 -6.614 -15.278 1.00 88.50 91 PHE A CA 1
ATOM 707 C C . PHE A 1 91 ? 19.228 -6.537 -14.098 1.00 88.50 91 PHE A C 1
ATOM 709 O O . PHE A 1 91 ? 19.636 -7.559 -13.549 1.00 88.50 91 PHE A O 1
ATOM 716 N N . TYR A 1 92 ? 19.607 -5.323 -13.710 1.00 83.75 92 TYR A N 1
ATOM 717 C CA . TYR A 1 92 ? 20.561 -5.019 -12.648 1.00 83.75 92 TYR A CA 1
ATOM 718 C C . TYR A 1 92 ? 20.032 -3.892 -11.746 1.00 83.75 92 TYR A C 1
ATOM 720 O O . TYR A 1 92 ? 18.986 -3.295 -12.006 1.00 83.75 92 TYR A O 1
ATOM 728 N N . GLY A 1 93 ? 20.779 -3.581 -10.686 1.00 78.06 93 GLY A N 1
ATOM 729 C CA . GLY A 1 93 ? 20.354 -2.634 -9.657 1.00 78.06 93 GLY A CA 1
ATOM 730 C C . GLY A 1 93 ? 19.536 -3.312 -8.561 1.00 78.06 93 GLY A C 1
ATOM 731 O O . GLY A 1 93 ? 19.433 -4.538 -8.512 1.00 78.06 93 GLY A O 1
ATOM 732 N N . GLU A 1 94 ? 19.000 -2.512 -7.647 1.00 78.31 94 GLU A N 1
ATOM 733 C CA . GLU A 1 94 ? 18.188 -3.012 -6.540 1.00 78.31 94 GLU A CA 1
ATOM 734 C C . GLU A 1 94 ? 16.725 -3.198 -6.957 1.00 78.31 94 GLU A C 1
ATOM 736 O O . GLU A 1 94 ? 16.240 -2.576 -7.906 1.00 78.31 94 GLU A O 1
ATOM 741 N N . ILE A 1 95 ? 16.008 -4.059 -6.231 1.00 78.50 95 ILE A N 1
ATOM 742 C CA . ILE A 1 95 ? 14.546 -4.107 -6.320 1.00 78.50 95 ILE A CA 1
ATOM 743 C C . ILE A 1 95 ? 14.030 -2.757 -5.796 1.00 78.50 95 ILE A C 1
ATOM 745 O O . ILE A 1 95 ? 14.472 -2.343 -4.723 1.00 78.50 95 ILE A O 1
ATOM 749 N N . PRO A 1 96 ? 13.133 -2.065 -6.522 1.00 76.69 96 PRO A N 1
ATOM 750 C CA . PRO A 1 96 ? 12.658 -0.750 -6.124 1.00 76.69 96 PRO A CA 1
ATOM 751 C C . PRO A 1 96 ? 12.082 -0.785 -4.710 1.00 76.69 96 PRO A C 1
ATOM 753 O O . PRO A 1 96 ? 11.232 -1.612 -4.381 1.00 76.69 96 PRO A O 1
ATOM 756 N N . GLN A 1 97 ? 12.572 0.137 -3.889 1.00 83.56 97 GLN A N 1
ATOM 757 C CA . GLN A 1 97 ? 12.174 0.315 -2.496 1.00 83.56 97 GLN A CA 1
ATOM 758 C C . GLN A 1 97 ? 10.966 1.260 -2.364 1.00 83.56 97 GLN A C 1
ATOM 760 O O . GLN A 1 97 ? 10.548 1.604 -1.264 1.00 83.56 97 GLN A O 1
ATOM 765 N N . GLU A 1 98 ? 10.396 1.685 -3.488 1.00 84.12 98 GLU A N 1
ATOM 766 C CA . GLU A 1 98 ? 9.272 2.609 -3.572 1.00 84.12 98 GLU A CA 1
ATOM 767 C C . GLU A 1 98 ? 8.099 1.947 -4.297 1.00 84.12 98 GLU A C 1
ATOM 769 O O . GLU A 1 98 ? 8.274 1.329 -5.351 1.00 84.12 98 GLU A O 1
ATOM 774 N N . LEU A 1 99 ? 6.903 2.107 -3.734 1.00 84.25 99 LEU A N 1
ATOM 775 C CA . LEU A 1 99 ? 5.634 1.734 -4.344 1.00 84.25 99 LEU A CA 1
ATOM 776 C C . LEU A 1 99 ? 4.714 2.953 -4.338 1.00 84.25 99 LEU A C 1
ATOM 778 O O . LEU A 1 99 ? 4.226 3.362 -3.283 1.00 84.25 99 LEU A O 1
ATOM 782 N N . ASP A 1 100 ? 4.444 3.496 -5.521 1.00 82.56 100 ASP A N 1
ATOM 783 C CA . ASP A 1 100 ? 3.514 4.608 -5.693 1.00 82.56 100 ASP A CA 1
ATOM 784 C C . ASP A 1 100 ? 2.267 4.167 -6.458 1.00 82.56 100 ASP A C 1
ATOM 786 O O . ASP A 1 100 ? 2.282 3.992 -7.669 1.00 82.56 100 ASP A O 1
ATOM 790 N N . ILE A 1 101 ? 1.156 3.998 -5.747 1.00 79.31 101 ILE A N 1
ATOM 791 C CA . ILE A 1 101 ? -0.159 3.733 -6.349 1.00 79.31 101 ILE A CA 1
ATOM 792 C C . ILE A 1 101 ? -1.148 4.863 -6.054 1.00 79.31 101 ILE A C 1
ATOM 794 O O . ILE A 1 101 ? -2.367 4.659 -6.088 1.00 79.31 101 ILE A O 1
ATOM 798 N N . SER A 1 102 ? -0.630 6.056 -5.764 1.00 87.31 102 SER A N 1
ATOM 799 C CA . SER A 1 102 ? -1.416 7.248 -5.467 1.00 87.31 102 SER A CA 1
ATOM 800 C C . SER A 1 102 ? -2.236 7.744 -6.664 1.00 87.31 102 SER A C 1
ATOM 802 O O . SER A 1 102 ? -2.008 7.334 -7.801 1.00 87.31 102 SER A O 1
ATOM 804 N N . GLU A 1 103 ? -3.238 8.587 -6.402 1.00 84.31 103 GLU A N 1
ATOM 805 C CA . GLU A 1 103 ? -4.101 9.229 -7.406 1.00 84.31 103 GLU A CA 1
ATOM 806 C C . GLU A 1 103 ? -4.810 8.226 -8.332 1.00 84.31 103 GLU A C 1
ATOM 808 O O . GLU A 1 103 ? -4.890 8.382 -9.553 1.00 84.31 103 GLU A O 1
ATOM 813 N N . ASN A 1 104 ? -5.330 7.154 -7.736 1.00 69.12 104 ASN A N 1
ATOM 814 C CA . ASN A 1 104 ? -6.075 6.119 -8.438 1.00 69.12 104 ASN A CA 1
ATOM 815 C C . ASN A 1 104 ? -7.499 5.976 -7.868 1.00 69.12 104 ASN A C 1
ATOM 817 O O . ASN A 1 104 ? -7.975 6.732 -7.027 1.00 69.12 104 ASN A O 1
ATOM 821 N N . HIS A 1 105 ? -8.243 4.995 -8.376 1.00 76.62 105 HIS A N 1
ATOM 822 C CA . HIS A 1 105 ? -9.583 4.658 -7.885 1.00 76.62 105 HIS A CA 1
ATOM 823 C C . HIS A 1 105 ? -9.589 3.335 -7.112 1.00 76.62 105 HIS A C 1
ATOM 825 O O . HIS A 1 105 ? -10.556 2.576 -7.189 1.00 76.62 105 HIS A O 1
ATOM 831 N N . LEU A 1 106 ? -8.485 3.007 -6.435 1.00 76.69 106 LEU A N 1
ATOM 832 C CA . LEU A 1 106 ? -8.373 1.772 -5.662 1.00 76.69 106 LEU A CA 1
ATOM 833 C C . LEU A 1 106 ? -9.259 1.860 -4.421 1.00 76.69 106 LEU A C 1
ATOM 835 O O . LEU A 1 106 ? -9.380 2.919 -3.817 1.00 76.69 106 LEU A O 1
ATOM 839 N N . SER A 1 107 ? -9.910 0.758 -4.057 1.00 89.88 107 SER A N 1
ATOM 840 C CA . SER A 1 107 ? -10.882 0.715 -2.962 1.00 89.88 107 SER A CA 1
ATOM 841 C C . SER A 1 107 ? -10.843 -0.615 -2.222 1.00 89.88 107 SER A C 1
ATOM 843 O O . SER A 1 107 ? -10.346 -1.600 -2.767 1.00 89.88 107 SER A O 1
ATOM 845 N N . GLY A 1 108 ? -11.464 -0.661 -1.045 1.00 91.00 108 GLY A N 1
ATOM 846 C CA . GLY A 1 108 ? -11.386 -1.801 -0.132 1.00 91.00 108 GLY A CA 1
ATOM 847 C C . GLY A 1 108 ? -10.279 -1.612 0.903 1.00 91.00 108 GLY A C 1
ATOM 848 O O . GLY A 1 108 ? -9.672 -0.540 0.968 1.00 91.00 108 GLY A O 1
ATOM 849 N N . ASP A 1 109 ? -10.032 -2.653 1.694 1.00 93.38 109 ASP A N 1
ATOM 850 C CA . ASP A 1 109 ? -8.997 -2.632 2.725 1.00 93.38 109 ASP A CA 1
ATOM 851 C C . ASP A 1 109 ? -7.597 -2.627 2.097 1.00 93.38 109 ASP A C 1
ATOM 853 O O . ASP A 1 109 ? -7.352 -3.268 1.067 1.00 93.38 109 ASP A O 1
ATOM 857 N N . ILE A 1 110 ? -6.653 -1.947 2.747 1.00 93.50 110 ILE A N 1
ATOM 858 C CA . ILE A 1 110 ? -5.243 -1.999 2.356 1.00 93.50 110 ILE A CA 1
ATOM 859 C C . ILE A 1 110 ? -4.685 -3.395 2.704 1.00 93.50 110 ILE A C 1
ATOM 861 O O . ILE A 1 110 ? -4.755 -3.807 3.865 1.00 93.50 110 ILE A O 1
ATOM 865 N N . PRO A 1 111 ? -4.099 -4.140 1.747 1.00 89.75 111 PRO A N 1
ATOM 866 C CA . PRO A 1 111 ? -3.549 -5.463 2.023 1.00 89.75 111 PRO A CA 1
ATOM 867 C C . PRO A 1 111 ? -2.401 -5.416 3.040 1.00 89.75 111 PRO A C 1
ATOM 869 O O . PRO A 1 111 ? -1.391 -4.744 2.823 1.00 89.75 111 PRO A O 1
ATOM 872 N N . THR A 1 112 ? -2.501 -6.203 4.116 1.00 86.94 112 THR A N 1
ATOM 873 C CA . THR A 1 112 ? -1.452 -6.293 5.152 1.00 86.94 112 THR A CA 1
ATOM 874 C C . THR A 1 112 ? -0.119 -6.799 4.601 1.00 86.94 112 THR A C 1
ATOM 876 O O . THR A 1 112 ? 0.932 -6.457 5.143 1.00 86.94 112 THR A O 1
ATOM 879 N N . THR A 1 113 ? -0.160 -7.565 3.506 1.00 82.75 113 THR A N 1
ATOM 880 C CA . THR A 1 113 ? 1.002 -8.144 2.818 1.00 82.75 113 THR A CA 1
ATOM 881 C C . THR A 1 113 ? 1.960 -7.094 2.265 1.00 82.75 113 THR A C 1
ATOM 883 O O . THR A 1 113 ? 3.135 -7.391 2.101 1.00 82.75 113 THR A O 1
ATOM 886 N N . ILE A 1 114 ? 1.507 -5.859 2.007 1.00 85.81 114 ILE A N 1
ATOM 887 C CA . ILE A 1 114 ? 2.410 -4.771 1.589 1.00 85.81 114 ILE A CA 1
ATOM 888 C C . ILE A 1 114 ? 3.439 -4.477 2.698 1.00 85.81 114 ILE A C 1
ATOM 890 O O . ILE A 1 114 ? 4.601 -4.219 2.404 1.00 85.81 114 ILE A O 1
ATOM 894 N N . GLY A 1 115 ? 3.055 -4.614 3.972 1.00 82.19 115 GLY A N 1
ATOM 895 C CA . GLY A 1 115 ? 3.973 -4.477 5.109 1.00 82.19 115 GLY A CA 1
ATOM 896 C C . GLY A 1 115 ? 4.932 -5.661 5.300 1.00 82.19 115 GLY A C 1
ATOM 897 O O . GLY A 1 115 ? 5.840 -5.584 6.124 1.00 82.19 115 GLY A O 1
ATOM 898 N N . GLU A 1 116 ? 4.764 -6.761 4.558 1.00 83.56 116 GLU A N 1
ATOM 899 C CA . GLU A 1 116 ? 5.711 -7.890 4.554 1.00 83.56 116 GLU A CA 1
ATOM 900 C C . GLU A 1 116 ? 6.880 -7.656 3.580 1.00 83.56 116 GLU A C 1
ATOM 902 O O . GLU A 1 116 ? 7.891 -8.361 3.631 1.00 83.56 116 GLU A O 1
ATOM 907 N N . CYS A 1 117 ? 6.779 -6.650 2.705 1.00 80.88 117 CYS A N 1
ATOM 908 C CA . CYS A 1 117 ? 7.842 -6.258 1.788 1.00 80.88 117 CYS A CA 1
ATOM 909 C C . CYS A 1 117 ? 8.969 -5.534 2.543 1.00 80.88 117 CYS A C 1
ATOM 911 O O . CYS A 1 117 ? 9.007 -4.311 2.598 1.00 80.88 117 CYS A O 1
ATOM 913 N N . ILE A 1 118 ? 9.922 -6.294 3.093 1.00 78.62 118 ILE A N 1
ATOM 914 C CA . ILE A 1 118 ? 11.042 -5.783 3.914 1.00 78.62 118 ILE A CA 1
ATOM 915 C C . ILE A 1 118 ? 11.953 -4.751 3.227 1.00 78.62 118 ILE A C 1
ATOM 917 O O . ILE A 1 118 ? 12.723 -4.064 3.897 1.00 78.62 118 ILE A O 1
ATOM 921 N N . SER A 1 119 ? 11.924 -4.685 1.896 1.00 81.19 119 SER A N 1
ATOM 922 C CA . SER A 1 119 ? 12.704 -3.730 1.108 1.00 81.19 119 SER A CA 1
ATOM 923 C C . SER A 1 119 ? 11.951 -2.432 0.832 1.00 81.19 119 SER A C 1
ATOM 925 O O . SER A 1 119 ? 12.536 -1.540 0.237 1.00 81.19 119 SER A O 1
ATOM 927 N N . LEU A 1 120 ? 10.667 -2.333 1.192 1.00 85.69 120 LEU A N 1
ATOM 928 C CA . LEU A 1 120 ? 9.852 -1.162 0.897 1.00 85.69 120 LEU A CA 1
ATOM 929 C C . LEU A 1 120 ? 10.131 -0.054 1.923 1.00 85.69 120 LEU A C 1
ATOM 931 O O . LEU A 1 120 ? 9.959 -0.233 3.128 1.00 85.69 120 LEU A O 1
ATOM 935 N N . GLU A 1 121 ? 10.572 1.093 1.429 1.00 88.69 121 GLU A N 1
ATOM 936 C CA . GLU A 1 121 ? 10.931 2.275 2.211 1.00 88.69 121 GLU A CA 1
ATOM 937 C C . GLU A 1 121 ? 9.921 3.405 2.003 1.00 88.69 121 GLU A C 1
ATOM 939 O O . GLU A 1 121 ? 9.540 4.058 2.975 1.00 88.69 121 GLU A O 1
ATOM 944 N N . TYR A 1 122 ? 9.420 3.567 0.775 1.00 88.56 122 TYR A N 1
ATOM 945 C CA . TYR A 1 122 ? 8.475 4.615 0.390 1.00 88.56 122 TYR A CA 1
ATOM 946 C C . TYR A 1 122 ? 7.166 3.997 -0.109 1.00 88.56 122 TYR A C 1
ATOM 948 O O . TYR A 1 122 ? 7.162 3.181 -1.034 1.00 88.56 122 TYR A O 1
ATOM 956 N N . LEU A 1 123 ? 6.043 4.387 0.493 1.00 92.06 123 LEU A N 1
ATOM 957 C CA . LEU A 1 123 ? 4.717 3.915 0.108 1.00 92.06 123 LEU A CA 1
ATOM 958 C C . LEU A 1 123 ? 3.741 5.084 -0.050 1.00 92.06 123 LEU A C 1
ATOM 960 O O . LEU A 1 123 ? 3.354 5.725 0.929 1.00 92.06 123 LEU A O 1
ATOM 964 N N . TYR A 1 124 ? 3.299 5.311 -1.284 1.00 93.50 124 TYR A N 1
ATOM 965 C CA . TYR A 1 124 ? 2.356 6.368 -1.645 1.00 93.50 124 TYR A CA 1
ATOM 966 C C . TYR A 1 124 ? 1.006 5.757 -2.045 1.00 93.50 124 TYR A C 1
ATOM 968 O O . TYR A 1 124 ? 0.877 5.066 -3.056 1.00 93.50 124 TYR A O 1
ATOM 976 N N . LEU A 1 125 ? -0.009 5.986 -1.212 1.00 94.00 125 LEU A N 1
ATOM 977 C CA . LEU A 1 125 ? -1.387 5.494 -1.346 1.00 94.00 125 LEU A CA 1
ATOM 978 C C . LEU A 1 125 ? -2.408 6.636 -1.451 1.00 94.00 125 LEU A C 1
ATOM 980 O O . LEU A 1 125 ? -3.615 6.375 -1.505 1.00 94.00 125 LEU A O 1
ATOM 984 N N . GLN A 1 126 ? -1.958 7.892 -1.445 1.00 97.25 126 GLN A N 1
ATOM 985 C CA . GLN A 1 126 ? -2.839 9.051 -1.361 1.00 97.25 126 GLN A CA 1
ATOM 986 C C . GLN A 1 126 ? -3.784 9.186 -2.557 1.00 97.25 126 GLN A C 1
ATOM 988 O O . GLN A 1 126 ? -3.496 8.673 -3.633 1.00 97.25 126 GLN A O 1
ATOM 993 N N . GLY A 1 127 ? -4.919 9.862 -2.378 1.00 89.50 127 GLY A N 1
ATOM 994 C CA . GLY A 1 127 ? -5.842 10.148 -3.484 1.00 89.50 127 GLY A CA 1
ATOM 995 C C . GLY A 1 127 ? -6.507 8.890 -4.051 1.00 89.50 127 GLY A C 1
ATOM 996 O O . GLY A 1 127 ? -6.648 8.751 -5.262 1.00 89.50 127 GLY A O 1
ATOM 997 N N . ASN A 1 128 ? -6.885 7.952 -3.181 1.00 88.31 128 ASN A N 1
ATOM 998 C CA . ASN A 1 128 ? -7.593 6.720 -3.532 1.00 88.31 128 ASN A CA 1
ATOM 999 C C . ASN A 1 128 ? -8.941 6.633 -2.782 1.00 88.31 128 ASN A C 1
ATOM 1001 O O . ASN A 1 128 ? -9.450 7.598 -2.218 1.00 88.31 128 ASN A O 1
ATOM 1005 N N . SER A 1 129 ? -9.588 5.471 -2.827 1.00 93.88 129 SER A N 1
ATOM 1006 C CA . SER A 1 129 ? -10.844 5.151 -2.138 1.00 93.88 129 SER A CA 1
ATOM 1007 C C . SER A 1 129 ? -10.678 3.982 -1.155 1.00 93.88 129 SER A C 1
ATOM 1009 O O . SER A 1 129 ? -11.633 3.230 -0.927 1.00 93.88 129 SER A O 1
ATOM 1011 N N . PHE A 1 130 ? -9.479 3.795 -0.589 1.00 96.31 130 PHE A N 1
ATOM 1012 C CA . PHE A 1 130 ? -9.228 2.763 0.422 1.00 96.31 130 PHE A CA 1
ATOM 1013 C C . PHE A 1 130 ? -10.062 3.021 1.681 1.00 96.31 130 PHE A C 1
ATOM 1015 O O . PHE A 1 130 ? -10.272 4.171 2.063 1.00 96.31 130 PHE A O 1
ATOM 1022 N N . ASN A 1 131 ? -10.554 1.958 2.311 1.00 94.94 131 ASN A N 1
ATOM 1023 C CA . A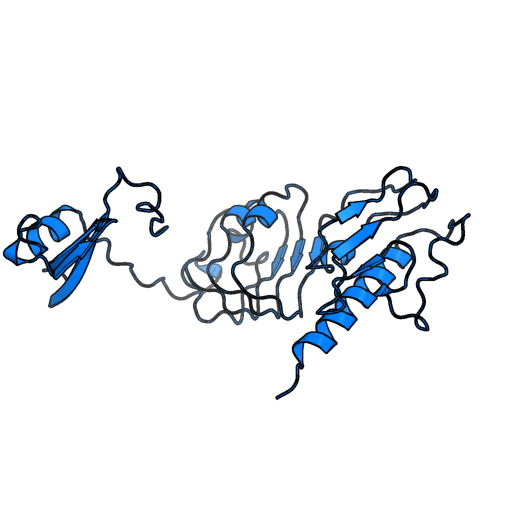SN A 1 131 ? -11.337 2.007 3.545 1.00 94.94 131 ASN A CA 1
ATOM 1024 C C . ASN A 1 131 ? -10.777 1.026 4.588 1.00 94.94 131 ASN A C 1
ATOM 1026 O O . ASN A 1 131 ? -9.730 0.418 4.367 1.00 94.94 131 ASN A O 1
ATOM 1030 N N . GLY A 1 132 ? -11.434 0.939 5.747 1.00 95.19 132 GLY A N 1
ATOM 1031 C CA . GLY A 1 132 ? -10.942 0.148 6.870 1.00 95.19 132 GLY A CA 1
ATOM 1032 C C . GLY A 1 132 ? -9.718 0.781 7.536 1.00 95.19 132 GLY A C 1
ATOM 1033 O O . GLY A 1 132 ? -9.460 1.978 7.395 1.00 95.19 132 GLY A O 1
ATOM 1034 N N . THR A 1 133 ? -8.964 -0.032 8.273 1.00 96.31 133 THR A N 1
ATOM 1035 C CA . THR A 1 133 ? -7.846 0.421 9.111 1.00 96.31 133 THR A CA 1
ATOM 1036 C C . THR A 1 133 ? -6.517 0.459 8.369 1.00 96.31 133 THR A C 1
ATOM 1038 O O . THR A 1 133 ? -6.268 -0.356 7.480 1.00 96.31 133 THR A O 1
ATOM 1041 N N . ILE A 1 134 ? -5.604 1.328 8.810 1.00 96.88 134 ILE A N 1
ATOM 1042 C CA . ILE A 1 134 ? -4.204 1.285 8.373 1.00 96.88 134 ILE A CA 1
ATOM 1043 C C . ILE A 1 134 ? -3.543 0.008 8.931 1.00 96.88 134 ILE A C 1
ATOM 1045 O O . ILE A 1 134 ? -3.566 -0.196 10.147 1.00 96.88 134 ILE A O 1
ATOM 1049 N N . PRO A 1 135 ? -2.935 -0.854 8.092 1.00 95.56 135 PRO A N 1
ATOM 1050 C CA . PRO A 1 135 ? -2.275 -2.065 8.566 1.00 95.56 135 PRO A CA 1
ATOM 1051 C C . PRO A 1 135 ? -1.132 -1.768 9.540 1.00 95.56 135 PRO A C 1
ATOM 1053 O O . PRO A 1 135 ? -0.192 -1.046 9.209 1.00 95.56 135 PRO A O 1
ATOM 1056 N N . SER A 1 136 ? -1.142 -2.404 10.713 1.00 93.94 136 SER A N 1
ATOM 1057 C CA . SER A 1 136 ? -0.028 -2.320 11.669 1.00 93.94 136 SER A CA 1
ATOM 1058 C C . SER A 1 136 ? 1.276 -2.899 11.112 1.00 93.94 136 SER A C 1
ATOM 1060 O O . SER A 1 136 ? 2.356 -2.491 11.536 1.00 93.94 136 SER A O 1
ATOM 1062 N N . SER A 1 137 ? 1.195 -3.784 10.108 1.00 92.50 137 SER A N 1
ATOM 1063 C CA . SER A 1 137 ? 2.360 -4.301 9.385 1.00 92.50 137 SER A CA 1
ATOM 1064 C C . SER A 1 137 ? 3.173 -3.204 8.696 1.00 92.50 137 SER A C 1
ATOM 1066 O O . SER A 1 137 ? 4.360 -3.403 8.479 1.00 92.50 137 SER A O 1
ATOM 1068 N N . PHE A 1 138 ? 2.599 -2.026 8.423 1.00 93.81 138 PHE A N 1
ATOM 1069 C CA . PHE A 1 138 ? 3.332 -0.892 7.843 1.00 93.81 138 PHE A CA 1
ATOM 1070 C C . PHE A 1 138 ? 4.342 -0.271 8.807 1.00 93.81 138 PHE A C 1
ATOM 1072 O O . PHE A 1 138 ? 5.175 0.522 8.385 1.00 93.81 138 PHE A O 1
ATOM 1079 N N . ALA A 1 139 ? 4.342 -0.670 10.081 1.00 91.19 139 ALA A N 1
ATOM 1080 C CA . ALA A 1 139 ? 5.417 -0.326 11.004 1.00 91.19 139 ALA A CA 1
ATOM 1081 C C . ALA A 1 139 ? 6.799 -0.830 10.532 1.00 91.19 139 ALA A C 1
ATOM 1083 O O . ALA A 1 139 ? 7.810 -0.334 11.020 1.00 91.19 139 ALA A O 1
ATOM 1084 N N . SER A 1 140 ? 6.857 -1.800 9.608 1.00 87.12 140 SER A N 1
ATOM 1085 C CA . SER A 1 140 ? 8.101 -2.278 8.990 1.00 87.12 140 SER A CA 1
ATOM 1086 C C . SER A 1 140 ? 8.677 -1.331 7.932 1.00 87.12 140 SER A C 1
ATOM 1088 O O . SER A 1 140 ? 9.857 -1.462 7.600 1.00 87.12 140 SER A O 1
ATOM 1090 N N . LEU A 1 141 ? 7.873 -0.395 7.408 1.00 87.25 141 LEU A N 1
ATOM 1091 C CA . LEU A 1 141 ? 8.335 0.605 6.449 1.00 87.25 141 LEU A CA 1
ATOM 1092 C C . LEU A 1 141 ? 9.369 1.499 7.124 1.00 87.25 141 LEU A C 1
ATOM 1094 O O . LEU A 1 141 ? 9.196 1.910 8.274 1.00 87.25 141 LEU A O 1
ATOM 1098 N N . LYS A 1 142 ? 10.454 1.785 6.408 1.00 83.38 142 LYS A N 1
ATOM 1099 C CA . LYS A 1 142 ? 11.596 2.488 6.999 1.00 83.38 142 LYS A CA 1
ATOM 1100 C C . LYS A 1 142 ? 11.493 4.004 6.912 1.00 83.38 142 LYS A C 1
ATOM 1102 O O . LYS A 1 142 ? 11.906 4.679 7.852 1.00 83.38 142 LYS A O 1
ATOM 1107 N N . GLU A 1 143 ? 10.972 4.520 5.801 1.00 88.88 143 GLU A N 1
ATOM 1108 C CA . GLU A 1 143 ? 11.141 5.932 5.460 1.00 88.88 143 GLU A CA 1
ATOM 1109 C C . GLU A 1 143 ? 9.822 6.695 5.433 1.00 88.88 143 GLU A C 1
ATOM 1111 O O . GLU A 1 143 ? 9.586 7.500 6.326 1.00 88.88 143 GLU A O 1
ATOM 1116 N N . HIS A 1 144 ? 8.955 6.478 4.443 1.00 93.44 144 HIS A N 1
ATOM 1117 C CA . HIS A 1 144 ? 7.809 7.361 4.220 1.00 93.44 144 HIS A CA 1
ATOM 1118 C C . HIS A 1 144 ? 6.527 6.619 3.851 1.00 93.44 144 HIS A C 1
ATOM 1120 O O . HIS A 1 144 ? 6.515 5.715 3.017 1.00 93.44 144 HIS A O 1
ATOM 1126 N N . LEU A 1 145 ? 5.421 7.070 4.444 1.00 96.00 145 LEU A N 1
ATOM 1127 C CA . LEU A 1 145 ? 4.076 6.572 4.185 1.00 96.00 145 LEU A CA 1
ATOM 1128 C C . LEU A 1 145 ? 3.119 7.738 3.937 1.00 96.00 145 LEU A C 1
ATOM 1130 O O . LEU A 1 145 ? 2.933 8.589 4.804 1.00 96.00 145 LEU A O 1
ATOM 1134 N N . ASN A 1 146 ? 2.437 7.740 2.795 1.00 97.31 146 ASN A N 1
ATOM 1135 C CA . ASN A 1 146 ? 1.364 8.691 2.523 1.00 97.31 146 ASN A CA 1
ATOM 1136 C C . ASN A 1 146 ? 0.052 7.958 2.238 1.00 97.31 146 ASN A C 1
ATOM 1138 O O . ASN A 1 146 ? -0.082 7.270 1.234 1.00 97.31 146 ASN A O 1
ATOM 1142 N N . VAL A 1 147 ? -0.930 8.109 3.124 1.00 97.19 147 VAL A N 1
ATOM 1143 C CA . VAL A 1 147 ? -2.281 7.529 3.004 1.00 97.19 147 VAL A CA 1
ATOM 1144 C C . VAL A 1 147 ? -3.367 8.604 2.934 1.00 97.19 147 VAL A C 1
ATOM 1146 O O . VAL A 1 147 ? -4.553 8.328 3.139 1.00 97.19 147 VAL A O 1
ATOM 1149 N N . SER A 1 148 ? -2.974 9.846 2.661 1.00 98.25 148 SER A N 1
ATOM 1150 C CA . SER A 1 148 ? -3.869 11.002 2.636 1.00 98.25 148 SER A CA 1
ATOM 1151 C C . SER A 1 148 ? -5.006 10.847 1.621 1.00 98.25 148 SER A C 1
ATOM 1153 O O . SER A 1 148 ? -4.881 10.153 0.621 1.00 98.25 148 SER A O 1
ATOM 1155 N N . PHE A 1 149 ? -6.133 11.514 1.853 1.00 97.69 149 PHE A N 1
ATOM 1156 C CA . PHE A 1 149 ? -7.269 11.557 0.929 1.00 97.69 149 PHE A CA 1
ATOM 1157 C C . PHE A 1 149 ? -7.779 10.158 0.539 1.00 97.69 149 PHE A C 1
ATOM 1159 O O . PHE A 1 149 ? -7.879 9.822 -0.638 1.00 97.69 149 PHE A O 1
ATOM 1166 N N . ASN A 1 150 ? -8.093 9.349 1.552 1.00 98.00 150 ASN A N 1
ATOM 1167 C CA . ASN A 1 150 ? -8.783 8.065 1.434 1.00 98.00 150 ASN A CA 1
ATOM 1168 C C . ASN A 1 150 ? -10.042 8.060 2.335 1.00 98.00 150 ASN A C 1
ATOM 1170 O O . ASN A 1 150 ? -10.485 9.101 2.824 1.00 98.00 150 ASN A O 1
ATOM 1174 N N . MET A 1 151 ? -10.657 6.893 2.542 1.00 97.62 151 MET A N 1
ATOM 1175 C CA . MET A 1 151 ? -11.783 6.673 3.460 1.00 97.62 151 MET A CA 1
ATOM 1176 C C . MET A 1 151 ? -11.382 5.799 4.661 1.00 97.62 151 MET A C 1
ATOM 1178 O O . MET A 1 151 ? -12.201 5.017 5.150 1.00 97.62 151 MET A O 1
ATOM 1182 N N . LEU A 1 152 ? -10.130 5.906 5.117 1.00 97.75 152 LEU A N 1
ATOM 1183 C CA . LEU A 1 152 ? -9.599 5.086 6.207 1.00 97.75 152 LEU A CA 1
ATOM 1184 C C . LEU A 1 152 ? -10.232 5.463 7.552 1.00 97.75 152 LEU A C 1
ATOM 1186 O O . LEU A 1 152 ? -10.574 6.626 7.803 1.00 97.75 152 LEU A O 1
ATOM 1190 N N . ASP A 1 153 ? -10.393 4.465 8.414 1.00 95.94 153 ASP A N 1
ATOM 1191 C CA . ASP A 1 153 ? -10.987 4.582 9.739 1.00 95.94 153 ASP A CA 1
ATOM 1192 C C . ASP A 1 153 ? -10.202 3.820 10.814 1.00 95.94 153 ASP A C 1
ATOM 1194 O O . ASP A 1 153 ? -9.279 3.060 10.531 1.00 95.94 153 ASP A O 1
ATOM 1198 N N . GLY A 1 154 ? -10.543 4.078 12.075 1.00 94.31 154 GLY A N 1
ATOM 1199 C CA . GLY A 1 154 ? -9.965 3.375 13.214 1.00 94.31 154 GLY A CA 1
ATOM 1200 C C . GLY A 1 154 ? -8.670 3.985 13.745 1.00 94.31 154 GLY A C 1
ATOM 1201 O O . GLY A 1 154 ? -8.305 5.120 13.429 1.00 94.31 154 GLY A O 1
ATOM 1202 N N . GLU A 1 155 ? -8.030 3.236 14.640 1.00 95.31 155 GLU A N 1
ATOM 1203 C CA . GLU A 1 155 ? -6.851 3.688 15.370 1.00 95.31 155 GLU A CA 1
ATOM 1204 C C . GLU A 1 155 ? -5.601 3.662 14.490 1.00 95.31 155 GLU A C 1
ATOM 1206 O O . GLU A 1 155 ? -5.330 2.677 13.801 1.00 95.31 155 GLU A O 1
ATOM 1211 N N . VAL A 1 156 ? -4.819 4.741 14.532 1.00 96.44 156 VAL A N 1
ATOM 1212 C CA . VAL A 1 156 ? -3.505 4.778 13.887 1.00 96.44 156 VAL A CA 1
ATOM 1213 C C . VAL A 1 156 ? -2.476 4.073 14.780 1.00 96.44 156 VAL A C 1
ATOM 1215 O O . VAL A 1 156 ? -2.376 4.419 15.962 1.00 96.44 156 VAL A O 1
ATOM 1218 N N . PRO A 1 157 ? -1.676 3.125 14.247 1.00 95.56 157 PRO A N 1
ATOM 1219 C CA . PRO A 1 157 ? -0.593 2.504 15.006 1.00 95.56 157 PRO A CA 1
ATOM 1220 C C . PRO A 1 157 ? 0.422 3.539 15.514 1.00 95.56 157 PRO A C 1
ATOM 1222 O O . PRO A 1 157 ? 0.518 4.642 14.994 1.00 95.56 157 PRO A O 1
ATOM 1225 N N . THR A 1 158 ? 1.219 3.191 16.522 1.00 94.94 158 THR A N 1
ATOM 1226 C CA . THR A 1 158 ? 2.189 4.124 17.140 1.00 94.94 158 THR A CA 1
ATOM 1227 C C . THR A 1 158 ? 3.647 3.685 17.009 1.00 94.94 158 THR A C 1
ATOM 1229 O O . THR A 1 158 ? 4.550 4.409 17.423 1.00 94.94 158 THR A O 1
ATOM 1232 N N . ASN A 1 159 ? 3.890 2.513 16.420 1.00 92.69 159 ASN A N 1
ATOM 1233 C CA . ASN A 1 159 ? 5.217 1.914 16.278 1.00 92.69 159 ASN A CA 1
ATOM 1234 C C . ASN A 1 159 ? 5.782 2.097 14.862 1.00 92.69 159 ASN A C 1
ATOM 1236 O O . ASN A 1 159 ? 5.039 2.324 13.909 1.00 92.69 159 ASN A O 1
ATOM 1240 N N . GLY A 1 160 ? 7.097 1.914 14.716 1.00 92.12 160 GLY A N 1
ATOM 1241 C CA . GLY A 1 160 ? 7.765 1.964 13.411 1.00 92.12 160 GLY A CA 1
ATOM 1242 C C . GLY A 1 160 ? 7.643 3.338 12.760 1.00 92.12 160 GLY A C 1
ATOM 1243 O O . GLY A 1 160 ? 7.767 4.348 13.455 1.00 92.12 160 GLY A O 1
ATOM 1244 N N . VAL A 1 161 ? 7.338 3.373 11.458 1.00 93.31 161 VAL A N 1
ATOM 1245 C CA . VAL A 1 161 ? 7.107 4.622 10.706 1.00 93.31 161 VAL A CA 1
ATOM 1246 C C . VAL A 1 161 ? 6.080 5.541 11.388 1.00 93.31 161 VAL A C 1
ATOM 1248 O O . VAL A 1 161 ? 6.245 6.757 11.412 1.00 93.31 161 VAL A O 1
ATOM 1251 N N . PHE A 1 162 ? 5.065 4.975 12.054 1.00 94.56 162 PHE A N 1
ATOM 1252 C CA . PHE A 1 162 ? 4.029 5.744 12.751 1.00 94.56 162 PHE A CA 1
ATOM 1253 C C . PHE A 1 162 ? 4.500 6.419 14.045 1.00 94.56 162 PHE A C 1
ATOM 1255 O O . PHE A 1 162 ? 3.816 7.297 14.570 1.00 94.56 162 PHE A O 1
ATOM 1262 N N . GLY A 1 163 ? 5.672 6.046 14.560 1.00 92.56 163 GLY A N 1
ATOM 1263 C CA . GLY A 1 163 ? 6.304 6.729 15.688 1.00 92.56 163 GLY A CA 1
ATOM 1264 C C . GLY A 1 163 ? 6.875 8.102 15.319 1.00 92.56 163 GLY A C 1
ATOM 1265 O O . GLY A 1 163 ? 7.239 8.871 16.209 1.00 92.56 163 GLY A O 1
ATOM 1266 N N . ASN A 1 164 ? 6.939 8.432 14.025 1.00 92.12 164 ASN A N 1
ATOM 1267 C CA . ASN A 1 164 ? 7.506 9.670 13.517 1.00 92.12 164 ASN A CA 1
ATOM 1268 C C . ASN A 1 164 ? 6.485 10.433 12.660 1.00 92.12 164 ASN A C 1
ATOM 1270 O O . ASN A 1 164 ? 6.253 10.121 11.494 1.00 92.12 164 ASN A O 1
ATOM 1274 N N . ALA A 1 165 ? 5.897 11.489 13.229 1.00 85.56 165 ALA A N 1
ATOM 1275 C CA . ALA A 1 165 ? 4.883 12.295 12.545 1.00 85.56 165 ALA A CA 1
ATOM 1276 C C . ALA A 1 165 ? 5.394 12.986 11.263 1.00 85.56 165 ALA A C 1
ATOM 1278 O O . ALA A 1 165 ? 4.582 13.388 10.439 1.00 85.56 165 ALA A O 1
ATOM 1279 N N . SER A 1 166 ? 6.711 13.130 11.074 1.00 91.56 166 SER A N 1
ATOM 1280 C CA . SER A 1 166 ? 7.286 13.691 9.842 1.00 91.56 166 SER A CA 1
ATOM 1281 C C . SER A 1 166 ? 7.395 12.678 8.697 1.00 91.56 166 SER A C 1
ATOM 1283 O O . SER A 1 166 ? 7.638 13.079 7.563 1.00 91.56 166 SER A O 1
ATOM 1285 N N . GLN A 1 167 ? 7.231 11.385 8.980 1.00 92.12 167 GLN A N 1
ATOM 1286 C CA . GLN A 1 167 ? 7.329 10.306 7.994 1.00 92.12 167 GLN A CA 1
ATOM 1287 C C . GLN A 1 167 ? 5.962 9.831 7.484 1.00 92.12 167 GLN A C 1
ATOM 1289 O O . GLN A 1 167 ? 5.903 9.132 6.472 1.00 92.12 167 GLN A O 1
ATOM 1294 N N . VAL A 1 168 ? 4.868 10.218 8.153 1.00 95.06 168 VAL A N 1
ATOM 1295 C CA . VAL A 1 168 ? 3.517 9.740 7.838 1.00 95.06 168 VAL A CA 1
ATOM 1296 C C . VAL A 1 168 ? 2.563 10.889 7.530 1.00 95.06 168 VAL A C 1
ATOM 1298 O O . VAL A 1 168 ? 2.301 11.746 8.372 1.00 95.06 168 VAL A O 1
ATOM 1301 N N . GLU A 1 169 ? 1.965 10.850 6.343 1.00 96.31 169 GLU A N 1
ATOM 1302 C CA . GLU A 1 169 ? 0.916 11.770 5.907 1.00 96.31 169 GLU A CA 1
ATOM 1303 C C . GLU A 1 169 ? -0.435 11.047 5.829 1.00 96.31 169 GLU A C 1
ATOM 1305 O O . GLU A 1 169 ? -0.560 10.006 5.185 1.00 96.31 169 GLU A O 1
ATOM 1310 N N . MET A 1 170 ? -1.464 11.583 6.497 1.00 95.19 170 MET A N 1
ATOM 1311 C CA . MET A 1 170 ? -2.783 10.926 6.599 1.00 95.19 170 MET A CA 1
ATOM 1312 C C . MET A 1 170 ? -3.970 11.892 6.482 1.00 95.19 170 MET A C 1
ATOM 1314 O O . MET A 1 170 ? -5.102 11.531 6.825 1.00 95.19 170 MET A O 1
ATOM 1318 N N . ILE A 1 171 ? -3.732 13.126 6.030 1.00 95.06 171 ILE A N 1
ATOM 1319 C CA . ILE A 1 171 ? -4.760 14.174 5.968 1.00 95.06 171 ILE A CA 1
ATOM 1320 C C . ILE A 1 171 ? -5.944 13.735 5.094 1.00 95.06 171 ILE A C 1
ATOM 1322 O O . ILE A 1 171 ? -5.775 13.013 4.122 1.00 95.06 171 ILE A O 1
ATOM 1326 N N . GLY A 1 172 ? -7.163 14.160 5.428 1.00 95.62 172 GLY A N 1
ATOM 1327 C CA . GLY A 1 172 ? -8.358 13.867 4.625 1.00 95.62 172 GLY A CA 1
ATOM 1328 C C . GLY A 1 172 ? -9.062 12.545 4.953 1.00 95.62 172 GLY A C 1
ATOM 1329 O O . GLY A 1 172 ? -10.104 12.270 4.366 1.00 95.62 172 GLY A O 1
ATOM 1330 N N . ASN A 1 173 ? -8.564 11.761 5.916 1.00 96.81 173 ASN A N 1
ATOM 1331 C CA . ASN A 1 173 ? -9.252 10.577 6.441 1.00 96.81 173 ASN A CA 1
ATOM 1332 C C . ASN A 1 173 ? -10.034 10.918 7.724 1.00 96.81 173 ASN A C 1
ATOM 1334 O O . ASN A 1 173 ? -9.506 10.875 8.833 1.00 96.81 173 ASN A O 1
ATOM 1338 N N . ASN A 1 174 ? -11.317 11.259 7.587 1.00 94.50 174 ASN A N 1
ATOM 1339 C CA . ASN A 1 174 ? -12.119 11.848 8.676 1.00 94.50 174 ASN A CA 1
ATOM 1340 C C . ASN A 1 174 ? -12.467 10.900 9.839 1.00 94.50 174 ASN A C 1
ATOM 1342 O O . ASN A 1 174 ? -13.030 11.349 10.836 1.00 94.50 174 ASN A O 1
ATOM 1346 N N . LYS A 1 175 ? -12.215 9.596 9.698 1.00 95.81 175 LYS A N 1
ATOM 1347 C CA . LYS A 1 175 ? -12.557 8.578 10.703 1.00 95.81 175 LYS A CA 1
ATOM 1348 C C . LYS A 1 175 ? -11.332 7.975 11.395 1.00 95.81 175 LYS A C 1
ATOM 1350 O O . LYS A 1 175 ? -11.501 7.058 12.199 1.00 95.81 175 LYS A O 1
ATOM 1355 N N . LEU A 1 176 ? -10.130 8.462 11.083 1.00 96.56 176 LEU A N 1
ATOM 1356 C CA . LEU A 1 176 ? -8.930 8.093 11.825 1.00 96.56 176 LEU A CA 1
ATOM 1357 C C . LEU A 1 176 ? -8.959 8.715 13.220 1.00 96.56 176 LEU A C 1
ATOM 1359 O O . LEU A 1 176 ? -9.438 9.834 13.420 1.00 96.56 176 LEU A O 1
ATOM 1363 N N . CYS A 1 177 ? -8.430 7.975 14.182 1.00 95.75 177 CYS A N 1
ATOM 1364 C CA . CYS A 1 177 ? -8.367 8.369 15.578 1.00 95.75 177 CYS A CA 1
ATOM 1365 C C . CYS A 1 177 ? -7.095 7.813 16.244 1.00 95.75 177 CYS A C 1
ATOM 1367 O O . CYS A 1 177 ? -6.390 6.985 15.667 1.00 95.75 177 CYS A O 1
ATOM 1369 N N . GLY A 1 178 ? -6.785 8.258 17.461 1.00 94.62 178 GLY A N 1
ATOM 1370 C CA . GLY A 1 178 ? -5.648 7.747 18.237 1.00 94.62 178 GLY A CA 1
ATOM 1371 C C . GLY A 1 178 ? -4.285 8.171 17.677 1.00 94.62 178 GLY A C 1
ATOM 1372 O O . GLY A 1 178 ? -4.087 9.340 17.354 1.00 94.62 178 GLY A O 1
ATOM 1373 N N . GLY A 1 179 ? -3.332 7.238 17.600 1.00 93.81 179 GLY A N 1
ATOM 1374 C CA . GLY A 1 179 ? -1.959 7.530 17.177 1.00 93.81 179 GLY A CA 1
ATOM 1375 C C . GLY A 1 179 ? -1.138 8.313 18.211 1.00 93.81 179 GLY A C 1
ATOM 1376 O O . GLY A 1 179 ? -1.535 8.500 19.364 1.00 93.81 179 GLY A O 1
ATOM 1377 N N . ILE A 1 180 ? 0.055 8.761 17.806 1.00 93.69 180 ILE A N 1
ATOM 1378 C CA . ILE A 1 180 ? 0.919 9.585 18.664 1.00 93.69 180 ILE A CA 1
ATOM 1379 C C . ILE A 1 180 ? 0.366 11.012 18.783 1.00 93.69 180 ILE A C 1
ATOM 1381 O O . ILE A 1 180 ? -0.219 11.548 17.843 1.00 93.69 180 ILE A O 1
ATOM 1385 N N . SER A 1 181 ? 0.613 11.687 19.910 1.00 90.19 181 SER A N 1
ATOM 1386 C CA . SER A 1 181 ? 0.037 13.018 20.178 1.00 90.19 181 SER A CA 1
ATOM 1387 C C . SER A 1 181 ? 0.387 14.081 19.125 1.00 90.19 181 SER A C 1
ATOM 1389 O O . SER A 1 181 ? -0.408 14.987 18.895 1.00 90.19 181 SER A O 1
ATOM 1391 N N . LEU A 1 182 ? 1.538 13.956 18.451 1.00 91.88 182 LEU A N 1
ATOM 1392 C CA . LEU A 1 182 ? 1.978 14.875 17.390 1.00 91.88 182 LEU A CA 1
ATOM 1393 C C . LEU A 1 182 ? 1.112 14.814 16.117 1.00 91.88 182 LEU A C 1
ATOM 1395 O O . LEU A 1 182 ? 1.161 15.741 15.312 1.00 91.88 182 LEU A O 1
ATOM 1399 N N . MET A 1 183 ? 0.310 13.761 15.931 1.00 88.69 183 MET A N 1
ATOM 1400 C CA . MET A 1 183 ? -0.597 13.623 14.783 1.00 88.69 183 MET A CA 1
ATOM 1401 C C . MET A 1 183 ? -1.913 14.396 14.960 1.00 88.69 183 MET A C 1
ATOM 1403 O O . MET A 1 183 ? -2.629 14.594 13.985 1.00 88.69 183 MET A O 1
ATOM 1407 N N . HIS A 1 184 ? -2.224 14.859 16.180 1.00 91.38 184 HIS A N 1
ATOM 1408 C CA . HIS A 1 184 ? -3.419 15.658 16.496 1.00 91.38 184 HIS A CA 1
ATOM 1409 C C . HIS A 1 184 ? -4.760 15.020 16.070 1.00 91.38 184 HIS A C 1
ATOM 1411 O O . HIS A 1 184 ? -5.720 15.727 15.758 1.00 91.38 184 HIS A O 1
ATOM 1417 N N . LEU A 1 185 ? -4.845 13.687 16.065 1.00 92.56 185 LEU A N 1
ATOM 1418 C CA . LEU A 1 185 ? -6.080 12.960 15.770 1.00 92.56 185 LEU A CA 1
ATOM 1419 C C . LEU A 1 185 ? -7.021 12.935 16.989 1.00 92.56 185 LEU A C 1
ATOM 1421 O O . LEU A 1 185 ? -6.556 12.987 18.134 1.00 92.56 185 LEU A O 1
ATOM 1425 N N . PRO A 1 186 ? -8.349 12.844 16.781 1.00 93.94 186 PRO A N 1
ATOM 1426 C CA . PRO A 1 186 ? -9.291 12.678 17.882 1.00 93.94 186 PRO A CA 1
ATOM 1427 C C . PRO A 1 186 ? -9.043 11.348 18.616 1.00 93.94 186 PRO A C 1
ATOM 1429 O O . PRO A 1 186 ? -8.604 10.378 17.996 1.00 93.94 186 PRO A O 1
ATOM 1432 N N . PRO A 1 187 ? -9.347 11.248 19.923 1.00 91.06 187 PRO A N 1
ATOM 1433 C CA . PRO A 1 187 ? -9.289 9.972 20.624 1.00 91.06 187 PRO A CA 1
ATOM 1434 C C . PRO A 1 187 ? -10.273 8.984 19.993 1.00 91.06 187 PRO A C 1
ATOM 1436 O O . PRO A 1 187 ? -11.377 9.362 19.590 1.00 91.06 187 PRO A O 1
ATOM 1439 N N . CYS A 1 188 ? -9.881 7.714 19.912 1.00 89.44 188 CYS A N 1
ATOM 1440 C CA . CYS A 1 188 ? -10.779 6.700 19.386 1.00 89.44 188 CYS A CA 1
ATOM 1441 C C . CYS A 1 188 ? -12.011 6.542 20.280 1.00 89.44 188 CYS A C 1
ATOM 1443 O O . CYS A 1 188 ? -11.887 6.620 21.508 1.00 89.44 188 CYS A O 1
ATOM 1445 N N . PRO A 1 189 ? -13.200 6.301 19.690 1.00 84.69 189 PRO A N 1
ATOM 1446 C CA . PRO A 1 189 ? -14.374 5.945 20.467 1.00 84.69 189 PRO A CA 1
ATOM 1447 C C . PRO A 1 189 ? -14.009 4.771 21.365 1.00 84.69 189 PRO A C 1
ATOM 1449 O O . PRO A 1 189 ? -13.480 3.765 20.886 1.00 84.69 189 PRO A O 1
ATOM 1452 N N . ILE A 1 190 ? -14.273 4.900 22.661 1.00 73.00 190 ILE A N 1
ATOM 1453 C CA . ILE A 1 190 ? -14.059 3.804 23.597 1.00 73.00 190 ILE A CA 1
ATOM 1454 C C . ILE A 1 190 ? -14.992 2.680 23.144 1.00 73.00 190 ILE A C 1
ATOM 1456 O O . ILE A 1 190 ? -16.200 2.746 23.360 1.00 73.00 190 ILE A O 1
ATOM 1460 N N . LYS A 1 191 ? -14.451 1.649 22.483 1.00 67.31 191 LYS A N 1
ATOM 1461 C CA . LYS A 1 191 ? -15.171 0.385 22.327 1.00 67.31 191 LYS A CA 1
ATOM 1462 C C . LYS A 1 191 ? -15.410 -0.094 23.752 1.00 67.31 191 LYS A C 1
ATOM 1464 O O . LYS A 1 191 ? -14.443 -0.433 24.435 1.00 67.31 191 LYS A O 1
ATOM 1469 N N . ALA A 1 192 ? -16.655 -0.041 24.224 1.00 63.94 192 ALA A N 1
ATOM 1470 C CA . ALA A 1 192 ? -17.005 -0.477 25.568 1.00 63.94 192 ALA A CA 1
ATOM 1471 C C . ALA A 1 192 ? -16.422 -1.881 25.789 1.00 63.94 192 ALA A C 1
ATOM 1473 O O . ALA A 1 192 ? -16.856 -2.857 25.171 1.00 63.94 192 ALA A O 1
ATOM 1474 N N . LYS A 1 193 ? -15.377 -1.980 26.619 1.00 70.19 193 LYS A N 1
ATOM 1475 C CA . LYS A 1 193 ? -14.811 -3.263 27.033 1.00 70.19 193 LYS A CA 1
ATOM 1476 C C . LYS A 1 193 ? -15.781 -3.859 28.037 1.00 70.19 193 LYS A C 1
ATOM 1478 O O . LYS A 1 193 ? -15.616 -3.687 29.237 1.00 70.19 193 LYS A O 1
ATOM 1483 N N . ILE A 1 194 ? -16.811 -4.521 27.527 1.00 77.19 194 ILE A N 1
ATOM 1484 C CA . ILE A 1 194 ? -17.766 -5.241 28.359 1.00 77.19 194 ILE A CA 1
ATOM 1485 C C . ILE A 1 194 ? -17.075 -6.521 28.824 1.00 77.19 194 ILE A C 1
ATOM 1487 O O . ILE A 1 194 ? -16.642 -7.349 28.017 1.00 77.19 194 ILE A O 1
ATOM 1491 N N . SER A 1 195 ? -16.942 -6.676 30.134 1.00 84.62 195 SER A N 1
ATOM 1492 C CA . SER A 1 195 ? -16.388 -7.885 30.727 1.00 84.62 195 SER A CA 1
ATOM 1493 C C . SER A 1 195 ? -17.330 -9.076 30.519 1.00 84.62 195 SER A C 1
ATOM 1495 O O . SER A 1 195 ? -18.550 -8.937 30.416 1.00 84.62 195 SER A O 1
ATOM 1497 N N . TYR A 1 196 ? -16.784 -10.295 30.526 1.00 85.69 196 TYR A N 1
ATOM 1498 C CA . TYR A 1 196 ? -17.621 -11.500 30.520 1.00 85.69 196 TYR A CA 1
ATOM 1499 C C . TYR A 1 196 ? -18.603 -11.523 31.703 1.00 85.69 196 TYR A C 1
ATOM 1501 O O . TYR A 1 196 ? -19.721 -12.005 31.556 1.00 85.69 196 TYR A O 1
ATOM 1509 N N . GLN A 1 197 ? -18.206 -10.989 32.863 1.00 87.44 197 GLN A N 1
ATOM 1510 C CA . GLN A 1 197 ? -19.063 -10.924 34.048 1.00 87.44 197 GLN A CA 1
ATOM 1511 C C . GLN A 1 197 ? -20.282 -10.026 33.821 1.00 87.44 197 GLN A C 1
ATOM 1513 O O . GLN A 1 197 ? -21.390 -10.433 34.155 1.00 87.44 197 GLN A O 1
ATOM 1518 N N . GLU A 1 198 ? -20.105 -8.862 33.195 1.00 87.75 198 GLU A N 1
ATOM 1519 C CA . GLU A 1 198 ? -21.219 -7.978 32.831 1.00 87.75 198 GLU A CA 1
ATOM 1520 C C . GLU A 1 198 ? -22.130 -8.614 31.780 1.00 87.75 198 GLU A C 1
ATOM 1522 O O . GLU A 1 198 ? -23.349 -8.538 31.909 1.00 87.75 198 GLU A O 1
ATOM 1527 N N . LEU A 1 199 ? -21.571 -9.308 30.778 1.00 88.94 199 LEU A N 1
ATOM 1528 C CA . LEU A 1 199 ? -22.378 -10.070 29.816 1.00 88.94 199 LEU A CA 1
ATOM 1529 C C . LEU A 1 199 ? -23.170 -11.182 30.510 1.00 88.94 199 LEU A C 1
ATOM 1531 O O . LEU A 1 199 ? -24.352 -11.371 30.228 1.00 88.94 199 LEU A O 1
ATOM 1535 N N . HIS A 1 200 ? -22.535 -11.918 31.421 1.00 91.12 200 HIS A N 1
ATOM 1536 C CA . HIS A 1 200 ? -23.163 -13.007 32.157 1.00 91.12 200 HIS A CA 1
ATOM 1537 C C . HIS A 1 200 ? -24.288 -12.486 33.056 1.00 91.12 200 HIS A C 1
ATOM 1539 O O . HIS A 1 200 ? -25.387 -13.020 33.015 1.00 91.12 200 HIS A O 1
ATOM 1545 N N . GLN A 1 201 ? -24.063 -11.409 33.807 1.00 92.81 201 GLN A N 1
ATOM 1546 C CA . GLN A 1 201 ? -25.099 -10.787 34.636 1.00 92.81 201 GLN A CA 1
ATOM 1547 C C . GLN A 1 201 ? -26.225 -10.192 33.784 1.00 92.81 201 GLN A C 1
ATOM 1549 O O . GLN A 1 201 ? -27.396 -10.458 34.041 1.00 92.81 201 GLN A O 1
ATOM 1554 N N . GLY A 1 202 ? -25.884 -9.451 32.727 1.00 91.75 202 GLY A N 1
ATOM 1555 C CA . GLY A 1 202 ? -26.859 -8.798 31.857 1.00 91.75 202 GLY A CA 1
ATOM 1556 C C . GLY A 1 202 ? -27.745 -9.777 31.086 1.00 91.75 202 GLY A C 1
ATOM 1557 O O . GLY A 1 202 ? -28.875 -9.432 30.748 1.00 91.75 202 GLY A O 1
ATOM 1558 N N . THR A 1 203 ? -27.259 -10.995 30.828 1.00 93.88 203 THR A N 1
ATOM 1559 C CA . THR A 1 203 ? -28.021 -12.083 30.188 1.00 93.88 203 T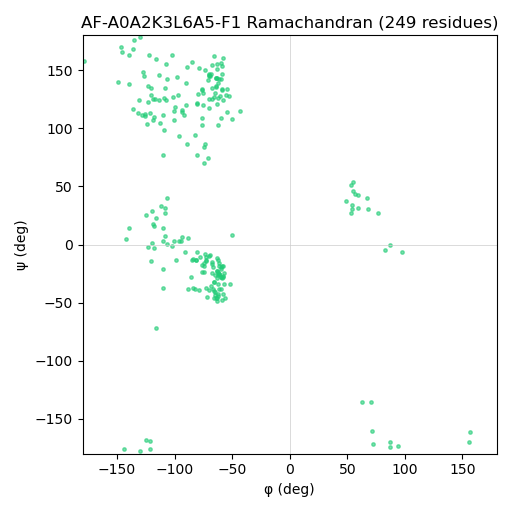HR A CA 1
ATOM 1560 C C . THR A 1 203 ? -28.688 -13.042 31.179 1.00 93.88 203 THR A C 1
ATOM 1562 O O . THR A 1 203 ? -29.304 -14.015 30.736 1.00 93.88 203 THR A O 1
ATOM 1565 N N . ASP A 1 204 ? -28.587 -12.795 32.490 1.00 94.81 204 ASP A N 1
ATOM 1566 C CA . ASP A 1 204 ? -29.027 -13.715 33.551 1.00 94.81 204 ASP A CA 1
ATOM 1567 C C . ASP A 1 204 ? -28.419 -15.121 33.390 1.00 94.81 204 ASP A C 1
ATOM 1569 O O . ASP A 1 204 ? -29.094 -16.140 33.271 1.00 94.81 204 ASP A O 1
ATOM 1573 N N . GLY A 1 205 ? -27.098 -15.161 33.244 1.00 94.25 205 GLY A N 1
ATOM 1574 C CA . GLY A 1 205 ? -26.330 -16.379 33.029 1.00 94.25 205 GLY A CA 1
ATOM 1575 C C . GLY A 1 205 ? -26.569 -17.049 31.678 1.00 94.25 205 GLY A C 1
ATOM 1576 O O . GLY A 1 205 ? -26.459 -18.270 31.580 1.00 94.25 205 GLY A O 1
ATOM 1577 N N . PHE A 1 206 ? -26.882 -16.270 30.636 1.00 94.31 206 PHE A N 1
ATOM 1578 C CA . PHE A 1 206 ? -27.353 -16.770 29.338 1.00 94.31 206 PHE A CA 1
ATOM 1579 C C . PHE A 1 206 ? -28.645 -17.598 29.457 1.00 94.31 206 PHE A C 1
ATOM 1581 O O . PHE A 1 206 ? -28.797 -18.648 28.823 1.00 94.31 206 PHE A O 1
ATOM 1588 N N . SER A 1 207 ? -29.587 -17.117 30.274 1.00 95.50 207 SER A N 1
ATOM 1589 C CA . SER A 1 207 ? -30.872 -17.775 30.514 1.00 95.50 207 SER A CA 1
ATOM 1590 C C . SER A 1 207 ? -31.693 -17.950 29.222 1.00 95.50 207 SER A C 1
ATOM 1592 O O . SER A 1 207 ? -31.739 -17.040 28.384 1.00 95.50 207 SER A O 1
ATOM 1594 N N . PRO A 1 208 ? -32.420 -19.076 29.055 1.00 93.81 208 PRO A N 1
ATOM 1595 C CA . PRO A 1 208 ? -33.351 -19.273 27.944 1.00 93.81 208 PRO A CA 1
ATOM 1596 C C . PRO A 1 208 ? -34.449 -18.206 27.844 1.00 93.81 208 PRO A C 1
ATOM 1598 O O . PRO A 1 208 ? -34.964 -17.976 26.755 1.00 93.81 208 PRO A O 1
ATOM 1601 N N . THR A 1 209 ? -34.805 -17.537 28.945 1.00 95.62 209 THR A N 1
ATOM 1602 C CA . THR A 1 209 ? -35.803 -16.450 28.941 1.00 95.62 209 THR A CA 1
ATOM 1603 C C . THR A 1 209 ? -35.321 -15.211 28.189 1.00 95.62 209 THR A C 1
ATOM 1605 O O . THR A 1 209 ? -36.134 -14.452 27.667 1.00 95.62 209 THR A O 1
ATOM 1608 N N . ASN A 1 210 ? -34.002 -15.033 28.092 1.00 93.94 210 ASN A N 1
ATOM 1609 C CA . ASN A 1 210 ? -33.359 -13.963 27.342 1.00 93.94 210 ASN A CA 1
ATOM 1610 C C . ASN A 1 210 ? -32.937 -14.404 25.933 1.00 93.94 210 ASN A C 1
ATOM 1612 O O . ASN A 1 210 ? -32.328 -13.619 25.209 1.00 93.94 210 ASN A O 1
ATOM 1616 N N . LEU A 1 211 ? -33.234 -15.639 25.515 1.00 95.06 211 LEU A N 1
ATOM 1617 C CA . LEU A 1 211 ? -32.892 -16.123 24.181 1.00 95.06 211 LEU A CA 1
ATOM 1618 C C . LEU A 1 211 ? -33.759 -15.424 23.124 1.00 95.06 211 LEU A C 1
ATOM 1620 O O . LEU A 1 211 ? -34.973 -15.593 23.083 1.00 95.06 211 LEU A O 1
ATOM 1624 N N . ILE A 1 212 ? -33.115 -14.678 22.229 1.00 95.56 212 ILE A N 1
ATOM 1625 C CA . ILE A 1 212 ? -33.767 -14.047 21.073 1.00 95.56 212 ILE A CA 1
ATOM 1626 C C . ILE A 1 212 ? -33.903 -15.061 19.931 1.00 95.56 212 ILE A C 1
ATOM 1628 O O . ILE A 1 212 ? -34.911 -15.091 19.231 1.00 95.56 212 ILE A O 1
ATOM 1632 N N . GLY A 1 213 ? -32.890 -15.909 19.738 1.00 92.94 213 GLY A N 1
ATOM 1633 C CA . GLY A 1 213 ? -32.923 -16.958 18.725 1.00 92.94 213 GLY A CA 1
ATOM 1634 C C . GLY A 1 213 ? -31.664 -17.814 18.714 1.00 92.94 213 GLY A C 1
ATOM 1635 O O . GLY A 1 213 ? -30.598 -17.395 19.167 1.00 92.94 213 GLY A O 1
ATOM 1636 N N . SER A 1 214 ? -31.786 -19.024 18.178 1.00 92.31 214 SER A N 1
ATOM 1637 C CA . SER A 1 214 ? -30.678 -19.958 17.996 1.00 92.31 214 SER A CA 1
ATOM 1638 C C . SER A 1 214 ? -30.612 -20.427 16.547 1.00 92.31 214 SER A C 1
ATOM 1640 O O . SER A 1 214 ? -31.619 -20.554 15.852 1.00 92.31 214 SER A O 1
ATOM 1642 N N . GLY A 1 215 ? -29.393 -20.642 16.065 1.00 85.94 215 GLY A N 1
ATOM 1643 C CA . GLY A 1 215 ? -29.133 -21.074 14.703 1.00 85.94 215 GLY A CA 1
ATOM 1644 C C . GLY A 1 215 ? -27.955 -22.029 14.634 1.00 85.94 215 GLY A C 1
ATOM 1645 O O . GLY A 1 215 ? -27.346 -22.406 15.635 1.00 85.94 215 GLY A O 1
ATOM 1646 N N . SER A 1 216 ? -27.593 -22.410 13.414 1.00 82.25 216 SER A N 1
ATOM 1647 C CA . SER A 1 216 ? -26.525 -23.379 13.183 1.00 82.25 216 SER A CA 1
ATOM 1648 C C . SER A 1 216 ? -25.174 -22.943 13.758 1.00 82.25 216 SER A C 1
ATOM 1650 O O . SER A 1 216 ? -24.409 -23.825 14.131 1.00 82.25 216 SER A O 1
ATOM 1652 N N . PHE A 1 217 ? -24.884 -21.644 13.866 1.00 82.38 217 PHE A N 1
ATOM 1653 C CA . PHE A 1 217 ? -23.574 -21.115 14.275 1.00 82.38 217 PHE A CA 1
ATOM 1654 C C . PHE A 1 217 ? -23.523 -20.537 15.696 1.00 82.38 217 PHE A C 1
ATOM 1656 O O . PHE A 1 217 ? -22.464 -20.071 16.117 1.00 82.38 217 PHE A O 1
ATOM 1663 N N . GLY A 1 218 ? -24.629 -20.561 16.441 1.00 88.44 218 GLY A N 1
ATOM 1664 C CA . GLY A 1 218 ? -24.675 -19.983 17.781 1.00 88.44 218 GLY A CA 1
ATOM 1665 C C . GLY A 1 218 ? -26.072 -19.576 18.232 1.00 88.44 218 GLY A C 1
ATOM 1666 O O . GLY A 1 218 ? -27.064 -19.864 17.561 1.00 88.44 218 GLY A O 1
ATOM 1667 N N . SER A 1 219 ? -26.113 -18.862 19.350 1.00 92.50 219 SER A N 1
ATOM 1668 C CA . SER A 1 219 ? -27.326 -18.339 19.983 1.00 92.50 219 SER A CA 1
ATOM 1669 C C . SER A 1 219 ? -27.182 -16.841 20.230 1.00 92.50 219 SER A C 1
ATOM 1671 O O . SER A 1 219 ? -26.076 -16.353 20.453 1.00 92.50 219 SER A O 1
ATOM 1673 N N . VAL A 1 220 ? -28.285 -16.102 20.176 1.00 94.44 220 VAL A N 1
ATOM 1674 C CA . VAL A 1 220 ? -28.319 -14.662 20.451 1.00 94.44 220 VAL A CA 1
ATOM 1675 C C . VAL A 1 220 ? -29.198 -14.420 21.668 1.00 94.44 220 VAL A C 1
ATOM 1677 O O . VAL A 1 220 ? -30.357 -14.830 21.678 1.00 94.44 220 VAL A O 1
ATOM 1680 N N . TYR A 1 221 ? -28.649 -13.746 22.673 1.00 95.00 221 TYR A N 1
ATOM 1681 C CA . TYR A 1 221 ? -29.326 -13.413 23.922 1.00 95.00 221 TYR A CA 1
ATOM 1682 C C . TYR A 1 221 ? -29.527 -11.906 24.035 1.00 95.00 221 TYR A C 1
ATOM 1684 O O . TYR A 1 221 ? -28.684 -11.123 23.601 1.00 95.00 221 TYR A O 1
ATOM 1692 N N . LYS A 1 222 ? -30.630 -11.497 24.648 1.00 93.88 222 LYS A N 1
ATOM 1693 C CA . LYS A 1 222 ? -30.841 -10.133 25.118 1.00 93.88 222 LYS A CA 1
ATOM 1694 C C . LYS A 1 222 ? -30.008 -9.931 26.383 1.00 93.88 222 LYS A C 1
ATOM 1696 O O . LYS A 1 222 ? -30.096 -10.750 27.293 1.00 93.88 222 LYS A O 1
ATOM 1701 N N . ALA A 1 223 ? -29.227 -8.859 26.446 1.00 91.62 223 ALA A N 1
ATOM 1702 C CA . ALA A 1 223 ? -28.524 -8.462 27.660 1.00 91.62 223 ALA A CA 1
ATOM 1703 C C . ALA A 1 223 ? -28.906 -7.042 28.065 1.00 91.62 223 ALA A C 1
ATOM 1705 O O . ALA A 1 223 ? -28.965 -6.155 27.213 1.00 91.62 223 ALA A O 1
ATOM 1706 N N . ASN A 1 224 ? -29.145 -6.832 29.357 1.00 89.50 224 ASN A N 1
ATOM 1707 C CA . ASN A 1 224 ? -29.285 -5.500 29.929 1.00 89.50 224 ASN A CA 1
ATOM 1708 C C . ASN A 1 224 ? -27.974 -5.114 30.621 1.00 89.50 224 ASN A C 1
ATOM 1710 O O . ASN A 1 224 ? -27.631 -5.696 31.651 1.00 89.50 224 ASN A O 1
ATOM 1714 N N . LEU A 1 225 ? -27.209 -4.198 30.028 1.00 82.56 225 LEU A N 1
ATOM 1715 C CA . LEU A 1 225 ? -25.908 -3.807 30.563 1.00 82.56 225 LEU A CA 1
ATOM 1716 C C . LEU A 1 225 ? -26.070 -2.631 31.524 1.00 82.56 225 LEU A C 1
ATOM 1718 O O . LEU A 1 225 ? -26.520 -1.552 31.145 1.00 82.56 225 LEU A O 1
ATOM 1722 N N . VAL A 1 226 ? -25.667 -2.859 32.776 1.00 66.75 226 VAL A N 1
ATOM 1723 C CA . VAL A 1 226 ? -25.802 -1.906 33.892 1.00 66.75 226 VAL A CA 1
ATOM 1724 C C . VAL A 1 226 ? -25.029 -0.608 33.642 1.00 66.75 226 VAL A C 1
ATOM 1726 O O . VAL A 1 226 ? -25.392 0.434 34.178 1.00 66.75 226 VAL A O 1
ATOM 1729 N N . SER A 1 227 ? -23.977 -0.655 32.824 1.00 63.69 227 SER A N 1
ATOM 1730 C CA . SER A 1 227 ? -23.088 0.480 32.588 1.00 63.69 227 SER A CA 1
ATOM 1731 C C . SER A 1 227 ? -23.678 1.581 31.703 1.00 63.69 227 SER A C 1
ATOM 1733 O O . SER A 1 227 ? -23.176 2.698 31.777 1.00 63.69 227 SER A O 1
ATOM 1735 N N . GLU A 1 228 ? -24.731 1.329 30.910 1.00 58.47 228 GLU A N 1
ATOM 1736 C CA . GLU A 1 228 ? -25.207 2.323 29.927 1.00 58.47 228 GLU A CA 1
ATOM 1737 C C . GLU A 1 228 ? -26.733 2.421 29.732 1.00 58.47 228 GLU A C 1
ATOM 1739 O O . GLU A 1 228 ? -27.169 3.161 28.855 1.00 58.47 228 GLU A O 1
ATOM 1744 N N . ASP A 1 229 ? -27.569 1.706 30.499 1.00 61.00 229 ASP A N 1
ATOM 1745 C CA . ASP A 1 229 ? -29.036 1.637 30.270 1.00 61.00 229 ASP A CA 1
ATOM 1746 C C . ASP A 1 229 ? -29.388 1.233 28.814 1.00 61.00 229 ASP A C 1
ATOM 1748 O O . ASP A 1 229 ? -30.423 1.583 28.244 1.00 61.00 229 ASP A O 1
ATOM 1752 N N . HIS A 1 230 ? -28.472 0.488 28.185 1.00 71.25 230 HIS A N 1
ATOM 1753 C CA . HIS A 1 230 ? -28.567 0.001 26.817 1.00 71.25 230 HIS A CA 1
ATOM 1754 C C . HIS A 1 230 ? -28.842 -1.501 26.822 1.00 71.25 230 HIS A C 1
ATOM 1756 O O . HIS A 1 230 ? -28.086 -2.317 27.357 1.00 71.25 230 HIS A O 1
ATOM 1762 N N . VAL A 1 231 ? -29.927 -1.879 26.151 1.00 84.06 231 VAL A N 1
ATOM 1763 C CA . VAL A 1 231 ? -30.212 -3.275 25.826 1.00 84.06 231 VAL A CA 1
ATOM 1764 C C . VAL A 1 231 ? -29.395 -3.658 24.597 1.00 84.06 231 VAL A C 1
ATOM 1766 O O . VAL A 1 231 ? -29.570 -3.073 23.529 1.00 84.06 231 VAL A O 1
ATOM 1769 N N . VAL A 1 232 ? -28.548 -4.678 24.723 1.00 87.56 232 VAL A N 1
ATOM 1770 C CA . VAL A 1 232 ? -27.728 -5.190 23.615 1.00 87.56 232 VAL A CA 1
ATOM 1771 C C . VAL A 1 232 ? -28.096 -6.628 23.257 1.00 87.56 232 VAL A C 1
ATOM 1773 O O . VAL A 1 232 ? -28.675 -7.369 24.055 1.00 87.56 232 VAL A O 1
ATOM 1776 N N . ALA A 1 233 ? -27.738 -7.042 22.042 1.00 90.50 233 ALA A N 1
ATOM 1777 C CA . ALA A 1 233 ? -27.819 -8.431 21.607 1.00 90.50 233 ALA A CA 1
ATOM 1778 C C . ALA A 1 233 ? -26.434 -9.088 21.706 1.00 90.50 233 ALA A C 1
ATOM 1780 O O . ALA A 1 233 ? -25.491 -8.680 21.029 1.00 90.50 233 ALA A O 1
ATOM 1781 N N . VAL A 1 234 ? -26.312 -10.128 22.527 1.00 90.38 234 VAL A N 1
ATOM 1782 C CA . VAL A 1 234 ? -25.068 -10.873 22.750 1.00 90.38 234 VAL A CA 1
ATOM 1783 C C . VAL A 1 234 ? -25.105 -12.158 21.940 1.00 90.38 234 VAL A C 1
ATOM 1785 O O . VAL A 1 234 ? -25.923 -13.043 22.192 1.00 90.38 234 VAL A O 1
ATOM 1788 N N . LYS A 1 235 ? -24.210 -12.282 20.957 1.00 91.19 235 LYS A N 1
ATOM 1789 C CA . LYS A 1 235 ? -24.091 -13.485 20.126 1.00 91.19 235 LYS A CA 1
ATOM 1790 C C . LYS A 1 235 ? -23.047 -14.442 20.704 1.00 91.19 235 LYS A C 1
ATOM 1792 O O . LYS A 1 235 ? -21.856 -14.154 20.676 1.00 91.19 235 LYS A O 1
ATOM 1797 N N . VAL A 1 236 ? -23.496 -15.606 21.163 1.00 89.50 236 VAL A N 1
ATOM 1798 C CA . VAL A 1 236 ? -22.657 -16.708 21.648 1.00 89.50 236 VAL A CA 1
ATOM 1799 C C . VAL A 1 236 ? -22.388 -17.671 20.493 1.00 89.50 236 VAL A C 1
ATOM 1801 O O . VAL A 1 236 ? -23.313 -18.270 19.944 1.00 89.50 236 VAL A O 1
ATOM 1804 N N . LEU A 1 237 ? -21.124 -17.803 20.093 1.00 86.75 237 LEU A N 1
ATOM 1805 C CA . LEU A 1 237 ? -20.708 -18.569 18.914 1.00 86.75 237 LEU A CA 1
ATOM 1806 C C . LEU A 1 237 ? -20.411 -20.033 19.268 1.00 86.75 237 LEU A C 1
ATOM 1808 O O . LEU A 1 237 ? -19.768 -20.326 20.273 1.00 86.75 237 LEU A O 1
ATOM 1812 N N . ASN A 1 238 ? -20.838 -20.967 18.415 1.00 81.31 238 ASN A N 1
ATOM 1813 C CA . ASN A 1 238 ? -20.527 -22.387 18.589 1.00 81.31 238 ASN A CA 1
ATOM 1814 C C . ASN A 1 238 ? -19.131 -22.709 18.035 1.00 81.31 238 ASN A C 1
ATOM 1816 O O . ASN A 1 238 ? -18.979 -23.005 16.848 1.00 81.31 238 ASN A O 1
ATOM 1820 N N . LEU A 1 239 ? -18.115 -22.689 18.899 1.00 74.06 239 LEU A N 1
ATOM 1821 C CA . LEU A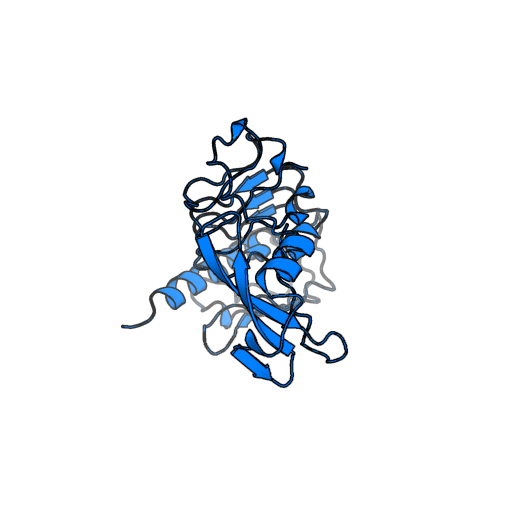 1 239 ? -16.707 -22.888 18.524 1.00 74.06 239 LEU A CA 1
ATOM 1822 C C . LEU A 1 239 ? -16.406 -24.249 17.866 1.00 74.06 239 LEU A C 1
ATOM 1824 O O . LEU A 1 239 ? -15.419 -24.366 17.148 1.00 74.06 239 LEU A O 1
ATOM 1828 N N . GLN A 1 240 ? -17.273 -25.253 18.035 1.00 75.50 240 GLN A N 1
ATOM 1829 C CA . GLN A 1 240 ? -17.101 -26.584 17.436 1.00 75.50 240 GLN A CA 1
ATOM 1830 C C . GLN A 1 240 ? -17.477 -26.632 15.943 1.00 75.50 240 GLN A C 1
ATOM 1832 O O . GLN A 1 240 ? -17.201 -27.620 15.263 1.00 75.50 240 GLN A O 1
ATOM 1837 N N . LYS A 1 241 ? -18.106 -25.580 15.396 1.00 69.56 241 LYS A N 1
ATOM 1838 C CA . LYS A 1 241 ? -18.465 -25.501 13.972 1.00 69.56 241 LYS A CA 1
ATOM 1839 C C . LYS A 1 241 ? -17.504 -24.628 13.175 1.00 69.56 241 LYS A C 1
ATOM 1841 O O . LYS A 1 241 ? -17.320 -23.449 13.460 1.00 69.56 241 LYS A O 1
ATOM 1846 N N . LYS A 1 242 ? -16.960 -25.190 12.092 1.00 61.06 242 LYS A N 1
ATOM 1847 C CA . LYS A 1 242 ? -16.131 -24.459 11.122 1.00 61.06 242 LYS A CA 1
ATOM 1848 C C . LYS A 1 242 ? -16.922 -23.271 10.543 1.00 61.06 242 LYS A C 1
ATOM 1850 O O . LYS A 1 242 ? -18.028 -23.469 10.046 1.00 61.06 242 LYS A O 1
ATOM 1855 N N . GLY A 1 243 ? -16.388 -22.049 10.651 1.00 58.50 243 GLY A N 1
ATOM 1856 C CA . GLY A 1 243 ? -17.061 -20.804 10.243 1.00 58.50 243 GLY A CA 1
ATOM 1857 C C . GLY A 1 243 ? -17.763 -20.019 11.362 1.00 58.50 243 GLY A C 1
ATOM 1858 O O . GLY A 1 243 ? -18.185 -18.891 11.119 1.00 58.50 243 GLY A O 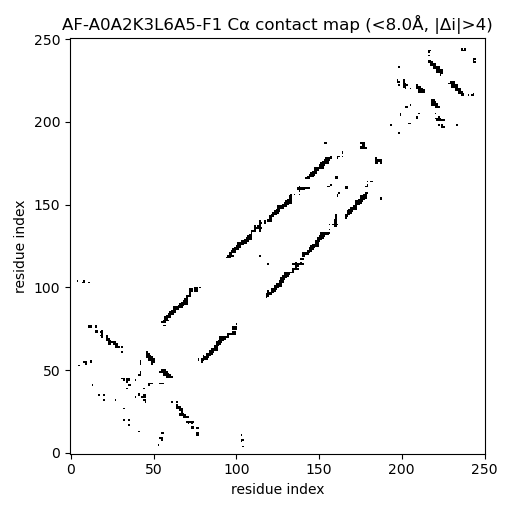1
ATOM 1859 N N . SER A 1 244 ? -17.849 -20.549 12.589 1.00 50.22 244 SER A N 1
ATOM 1860 C CA . SER A 1 244 ? -18.382 -19.803 13.745 1.00 50.22 244 SER A CA 1
ATOM 1861 C C . SER A 1 244 ? -17.424 -18.736 14.284 1.00 50.22 244 SER A C 1
ATOM 1863 O O . SER A 1 244 ? -17.847 -17.856 15.015 1.00 50.22 244 SER A O 1
ATOM 1865 N N . HIS A 1 245 ? -16.151 -18.808 13.900 1.00 49.06 245 HIS A N 1
ATOM 1866 C CA . HIS A 1 245 ? -15.012 -18.044 14.414 1.00 49.06 245 HIS A CA 1
ATOM 1867 C C . HIS A 1 245 ? -14.489 -16.989 13.431 1.00 49.06 245 HIS A C 1
ATOM 1869 O O . HIS A 1 245 ? -13.317 -16.636 13.494 1.00 49.06 245 HIS A O 1
ATOM 1875 N N . LYS A 1 246 ? -15.316 -16.450 12.521 1.00 46.19 246 LYS A N 1
ATOM 1876 C CA . LYS A 1 246 ? -14.978 -15.144 11.924 1.00 46.19 246 LYS A CA 1
ATOM 1877 C C . LYS A 1 246 ? -15.166 -14.082 13.011 1.00 46.19 246 LYS A C 1
ATOM 1879 O O . LYS A 1 246 ? -16.198 -13.426 13.095 1.00 46.19 246 LYS A O 1
ATOM 1884 N N . SER A 1 247 ? -14.210 -14.076 13.932 1.00 39.75 247 SER A N 1
ATOM 1885 C CA . SER A 1 247 ? -14.096 -13.231 15.103 1.00 39.75 247 SER A CA 1
ATOM 1886 C C . SER A 1 247 ? -13.981 -11.779 14.674 1.00 39.75 247 SER A C 1
ATOM 1888 O O . SER A 1 247 ? -13.260 -11.460 13.731 1.00 39.75 247 SER A O 1
ATOM 1890 N N . PHE A 1 248 ? -14.670 -10.908 15.403 1.00 33.31 248 PHE A N 1
ATOM 1891 C CA . PHE A 1 248 ? -14.332 -9.496 15.457 1.00 33.31 248 PHE A CA 1
ATOM 1892 C C . PHE A 1 248 ? -12.863 -9.397 15.872 1.00 33.31 248 PHE A C 1
ATOM 1894 O O . PHE A 1 248 ? -12.514 -9.799 16.982 1.00 33.31 248 PHE A O 1
ATOM 1901 N N . ILE A 1 249 ? -12.006 -8.916 14.975 1.00 30.52 249 ILE A N 1
ATOM 1902 C CA . ILE A 1 249 ? -10.702 -8.408 15.381 1.00 30.52 249 ILE A CA 1
ATOM 1903 C C . ILE A 1 249 ? -10.998 -7.040 15.993 1.00 30.52 249 ILE A C 1
ATOM 1905 O O . ILE A 1 249 ? -11.349 -6.087 15.302 1.00 30.52 249 ILE A O 1
ATOM 1909 N N . VAL A 1 250 ? -10.980 -6.998 17.320 1.00 33.59 250 VAL A N 1
ATOM 1910 C CA . VAL A 1 250 ? -10.822 -5.771 18.090 1.00 33.59 250 VAL A CA 1
ATOM 1911 C C . VAL A 1 250 ? -9.431 -5.869 18.688 1.00 33.59 250 VAL A C 1
ATOM 1913 O O . VAL A 1 250 ? -9.237 -6.564 19.684 1.00 33.59 250 VAL A O 1
ATOM 1916 N N . GLU A 1 251 ? -8.479 -5.215 18.036 1.00 35.62 251 GLU A N 1
ATOM 1917 C CA . GLU A 1 251 ? -7.621 -4.300 18.783 1.00 35.62 251 GLU A CA 1
ATOM 1918 C C . GLU A 1 251 ? -8.349 -2.942 18.847 1.00 35.62 251 GLU A C 1
ATOM 1920 O O . GLU A 1 251 ? -9.136 -2.609 17.912 1.00 35.62 251 GLU A O 1
#

pLDDT: mean 84.83, std 14.25, range [30.45, 98.25]

Secondary structure (DSSP, 8-state):
---SHHHHHHHHHHHHHHHHHHTEES--TT-TTTT-STTS-GGGSTTEEE-TTT--EEEEE-TTS--EE---GGGGG-TT--EEE--SSEE-SPPPSEEE--SS--EEEPPGGGGG-TT--EEE--SSEEEEPPPGGGGG--SEEE--SSEEEEEEP-SGGGG-TTTEE-TT-TEEEES-GGG-PPPPP------HHHHHHHTTTT-GGGEEEEETTEEEEEEEETTTTEEEEEEEE-TTSTTTT------

Foldseek 3Di:
DDDPQLVVLQVLQLVLVVQQVVQFPPPQVPCQCVQSDPVHRCCPRRQFPADPPRRATQTGAPAQRQTEGEGGLSVLLSVNHPYYHHHNYHHDDDDDLEHANEQHADEEADDLCVLVPLSHQYYHQYNYAYEEADHPSVLSHAAAEENAQYQYADEDDCHRLLVDPVRYHHHNHLHYAHGDVVVVGHHHDPPPPQDPVQQCVQQVNVDPVQWPDADPFFTWGWGQGPPPSDIDIDTDGDPVDDPSPPDPPDD

InterPro domains:
  IPR000719 Protein kinase domain [PS50011] (206-251)
  IPR001611 Leucine-rich repeat [PF00560] (97-117)
  IPR001611 Leucine-rich repeat [PF00560] (119-141)
  IPR011009 Protein kinase-like domain superfamily [SSF56112] (186-251)
  IPR013210 Leucine-rich repeat-containing N-terminal, plant-type [PF08263] (11-51)
  IPR017441 Protein kinase, ATP binding site [PS00107] (212-235)
  IPR032675 Leucine-rich repeat domain superfamily [G3DSA:3.80.10.10] (10-185)
  IPR052592 LRR Receptor-like Kinase [PTHR48054] (60-235)

Radius of gyration: 24.79 Å; Cα contacts (8 Å, |Δi|>4): 481; chains: 1; bounding box: 56×42×66 Å

Mean predicted aligned error: 13.32 Å

Sequence (251 aa):
MVAVSAILGNQTDHFALLKFKESIISNDPYGTLESWNSSIHFCKWRGITCNLMHQRVIGLNLEGHELHGSLSPHVGNLSLLKNLNLQNNSFYGEIPQELDISENHLSGDIPTTIGECISLEYLYLQGNSFNGTIPSSFASLKEHLNVSFNMLDGEVPTNGVFGNASQVEMIGNNKLCGGISLMHLPPCPIKAKISYQELHQGTDGFSPTNLIGSGSFGSVYKANLVSEDHVVAVKVLNLQKKGSHKSFIVE

Solvent-accessible surface area (backbone atoms only — not comparable to full-atom values): 13889 Å² total; per-residue (Å²): 143,78,78,66,69,58,61,54,57,43,52,47,38,50,50,21,52,52,51,33,53,67,34,39,47,93,52,53,88,74,53,61,64,66,51,69,41,95,91,44,66,60,66,73,17,68,44,39,38,45,43,89,89,66,63,38,49,31,30,43,45,59,58,65,50,62,40,33,30,39,64,38,39,41,56,55,39,38,81,58,54,76,41,82,38,64,50,70,44,52,66,45,84,67,79,54,32,42,38,54,54,42,72,43,85,50,62,48,65,63,66,54,66,65,32,67,45,81,66,38,29,37,40,34,46,24,44,27,48,31,24,51,50,70,49,68,43,44,31,62,30,69,54,38,40,30,51,20,38,26,55,3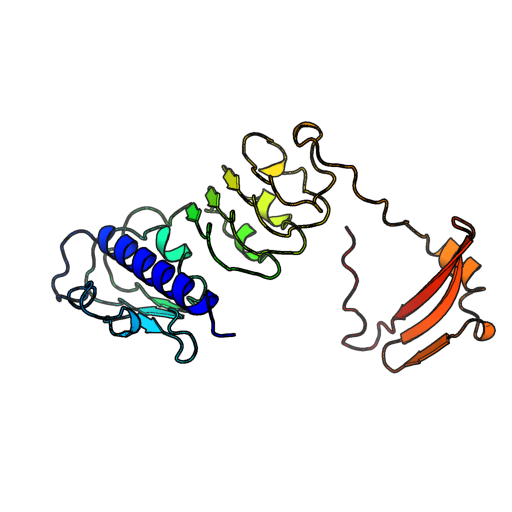2,27,46,59,45,57,54,51,54,33,46,60,36,65,92,30,47,45,54,58,70,27,88,50,43,14,37,45,44,81,86,66,71,45,53,75,56,80,78,73,78,81,75,47,70,66,53,54,32,59,25,19,60,71,71,32,76,90,31,51,75,48,76,57,98,49,31,37,31,28,44,24,52,37,87,89,70,85,44,78,45,80,48,75,49,58,35,81,90,43,93,80,39,71,81,64,84,85,75,129